Protein AF-A0A524FEU0-F1 (afdb_monomer_lite)

Sequence (228 aa):
MARQTQNMIKYIIKRIIMMIPILLIVLTVTFILSKSMDVFPVISQVAVGEDIELIQRMIEEEERRMGYDKPVYIQLIIYLQNFFTGNWGNSYVIMRDVPVIEVIGIVFPQTIELMIFPIIIVPIIAVKLGMVSSTNKDKLKDTSIRFLAVLGAGFPIFFIGNLLQIFFGFYLKEFTYGEIDIEIMFSNTSGLELSGEYFTGFRLIDAILNNDPVFFFDTILHLFIPII

Radius of gyration: 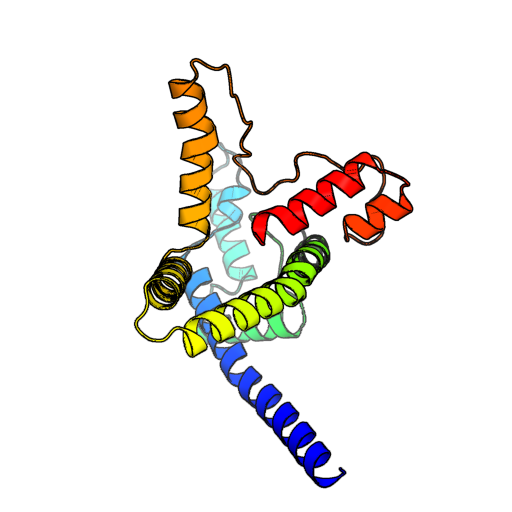24.63 Å; chains: 1; bounding box: 53×66×63 Å

Structure (mmCIF, N/CA/C/O backbone):
data_AF-A0A524FEU0-F1
#
_entry.id   AF-A0A524FEU0-F1
#
loop_
_atom_site.group_PDB
_atom_site.id
_atom_site.type_symbol
_atom_site.label_atom_id
_atom_site.label_alt_id
_atom_site.label_comp_id
_atom_site.label_asym_id
_atom_site.label_entity_id
_atom_site.label_seq_id
_atom_site.pdbx_PDB_ins_code
_atom_site.Cartn_x
_atom_site.Cartn_y
_atom_site.Cartn_z
_atom_site.occupancy
_atom_site.B_iso_or_equiv
_atom_site.auth_seq_id
_atom_site.auth_comp_id
_atom_site.auth_asym_id
_atom_site.auth_atom_id
_atom_site.pdbx_PDB_model_num
ATOM 1 N N . MET A 1 1 ? -13.747 -33.694 14.867 1.00 53.25 1 MET A N 1
ATOM 2 C CA . MET A 1 1 ? -12.726 -32.822 14.239 1.00 53.25 1 MET A CA 1
ATOM 3 C C . MET A 1 1 ? -12.563 -33.058 12.732 1.00 53.25 1 MET A C 1
ATOM 5 O O . MET A 1 1 ? -12.687 -32.089 12.001 1.00 53.25 1 MET A O 1
ATOM 9 N N . ALA A 1 2 ? -12.411 -34.292 12.222 1.00 55.91 2 ALA A N 1
ATOM 10 C CA . ALA A 1 2 ? -12.168 -34.554 10.783 1.00 55.91 2 ALA A CA 1
ATOM 11 C C . ALA A 1 2 ? -13.193 -33.943 9.789 1.00 55.91 2 ALA A C 1
ATOM 13 O O . ALA A 1 2 ? -12.818 -33.476 8.715 1.00 55.91 2 ALA A O 1
ATOM 14 N N . ARG A 1 3 ? -14.483 -33.873 10.158 1.00 58.09 3 ARG A N 1
ATOM 15 C CA . ARG A 1 3 ? -15.543 -33.274 9.318 1.00 58.09 3 ARG A CA 1
ATOM 16 C C . ARG A 1 3 ? -15.421 -31.747 9.181 1.00 58.09 3 ARG A C 1
ATOM 18 O O . ARG A 1 3 ? -15.788 -31.202 8.147 1.00 58.09 3 ARG A O 1
ATOM 25 N N . GLN A 1 4 ? -14.884 -31.054 10.191 1.00 58.50 4 GLN A N 1
ATOM 26 C CA . GLN A 1 4 ? -14.625 -29.608 10.120 1.00 58.50 4 GLN A CA 1
ATOM 27 C C . GLN A 1 4 ? -13.423 -29.312 9.211 1.00 58.50 4 GLN A C 1
ATOM 29 O O . GLN A 1 4 ? -13.488 -28.392 8.402 1.00 58.50 4 GLN A O 1
ATOM 34 N N . THR A 1 5 ? -12.376 -30.141 9.256 1.00 62.28 5 THR A N 1
ATOM 35 C CA . THR A 1 5 ? -11.184 -29.997 8.404 1.00 62.28 5 THR A CA 1
ATOM 36 C C . THR A 1 5 ? -11.485 -30.253 6.923 1.00 62.28 5 THR A C 1
ATOM 38 O O . THR A 1 5 ? -11.036 -29.493 6.068 1.00 62.28 5 THR A O 1
ATOM 41 N N . GLN A 1 6 ? -12.313 -31.255 6.597 1.00 64.25 6 GLN A N 1
ATOM 42 C CA . GLN A 1 6 ? -12.770 -31.479 5.214 1.00 64.25 6 GLN A CA 1
ATOM 43 C C . GLN A 1 6 ? -13.572 -30.287 4.666 1.00 64.25 6 GLN A C 1
ATOM 45 O O . GLN A 1 6 ? -13.419 -29.916 3.500 1.00 64.25 6 GLN A O 1
ATOM 50 N N . ASN A 1 7 ? -14.366 -29.629 5.517 1.00 82.25 7 ASN A N 1
ATOM 51 C CA . ASN A 1 7 ? -15.068 -28.400 5.149 1.00 82.25 7 ASN A CA 1
ATOM 52 C C . ASN A 1 7 ? -14.099 -27.226 4.931 1.00 82.25 7 ASN A C 1
ATOM 54 O O . ASN A 1 7 ? -14.326 -26.429 4.023 1.00 82.25 7 ASN A O 1
ATOM 58 N N . MET A 1 8 ? -13.006 -27.142 5.699 1.00 89.62 8 MET A N 1
ATOM 59 C CA . MET A 1 8 ? -11.972 -26.116 5.518 1.00 89.62 8 MET A CA 1
ATOM 60 C C . MET A 1 8 ? -11.187 -26.290 4.218 1.00 89.62 8 MET A C 1
ATOM 62 O O . MET A 1 8 ? -11.025 -25.318 3.491 1.00 89.62 8 MET A O 1
ATOM 66 N N . ILE A 1 9 ? -10.753 -27.507 3.874 1.00 90.06 9 ILE A N 1
ATOM 67 C CA . ILE A 1 9 ? -10.043 -27.755 2.606 1.00 90.06 9 ILE A CA 1
ATOM 68 C C . ILE A 1 9 ? -10.955 -27.419 1.421 1.00 90.06 9 ILE A C 1
ATOM 70 O O . ILE A 1 9 ? -10.559 -26.677 0.525 1.00 90.06 9 ILE A O 1
ATOM 74 N N . LYS A 1 10 ? -12.213 -27.881 1.449 1.00 90.06 10 LYS A N 1
ATOM 75 C CA . LYS A 1 10 ? -13.208 -27.546 0.419 1.00 90.06 10 LYS A CA 1
ATOM 76 C C . LYS A 1 10 ? -13.442 -26.037 0.319 1.00 90.06 10 LYS A C 1
ATOM 78 O O . LYS A 1 10 ? -13.603 -25.516 -0.780 1.00 90.06 10 LYS A O 1
ATOM 83 N N . TYR A 1 11 ? -13.451 -25.333 1.448 1.00 90.31 11 TYR A N 1
ATOM 84 C CA . TYR A 1 11 ? -13.581 -23.880 1.494 1.00 90.31 11 TYR A CA 1
ATOM 85 C C . TYR A 1 11 ? -12.360 -23.155 0.912 1.00 90.31 11 TYR A C 1
ATOM 87 O O . TYR A 1 11 ? -12.539 -22.240 0.109 1.00 90.31 11 TYR A O 1
ATOM 95 N N . ILE A 1 12 ? -11.142 -23.579 1.260 1.00 93.62 12 ILE A N 1
ATOM 96 C CA . ILE A 1 12 ? -9.891 -23.020 0.726 1.00 93.62 12 ILE A CA 1
ATOM 97 C C . ILE A 1 12 ? -9.840 -23.217 -0.789 1.00 93.62 12 ILE A C 1
ATOM 99 O O . ILE A 1 12 ? -9.648 -22.249 -1.517 1.00 93.62 12 ILE A O 1
ATOM 103 N N . ILE A 1 13 ? -10.111 -24.432 -1.274 1.00 94.88 13 ILE A N 1
ATOM 104 C CA . ILE A 1 13 ? -10.166 -24.725 -2.712 1.00 94.88 13 ILE A CA 1
ATOM 105 C C . ILE A 1 13 ? -11.215 -23.845 -3.397 1.00 94.88 13 ILE A C 1
ATOM 107 O O . ILE A 1 13 ? -10.925 -23.221 -4.413 1.00 94.88 13 ILE A O 1
ATOM 111 N N . LYS A 1 14 ? -12.421 -23.731 -2.822 1.00 93.62 14 LYS A N 1
ATOM 112 C CA . LYS A 1 14 ? -13.474 -22.860 -3.361 1.00 93.62 14 LYS A CA 1
ATOM 113 C C . LYS A 1 14 ? -13.008 -21.403 -3.450 1.00 93.62 14 LYS A C 1
ATOM 115 O O . LYS A 1 14 ? -13.281 -20.759 -4.456 1.00 93.62 14 LYS A O 1
ATOM 120 N N . ARG A 1 15 ? -12.297 -20.891 -2.439 1.00 94.31 15 ARG A N 1
ATOM 121 C CA . ARG A 1 15 ? -11.726 -19.535 -2.463 1.00 94.31 15 ARG A CA 1
ATOM 122 C C . ARG A 1 15 ? -10.658 -19.377 -3.538 1.00 94.31 15 ARG A C 1
ATOM 124 O O . ARG A 1 15 ? -10.744 -18.419 -4.290 1.00 94.31 15 ARG A O 1
ATOM 131 N N . ILE A 1 16 ? -9.712 -20.310 -3.649 1.00 95.44 16 ILE A N 1
ATOM 132 C CA . ILE A 1 16 ? -8.666 -20.271 -4.684 1.00 95.44 16 ILE A CA 1
ATOM 133 C C . ILE A 1 16 ? -9.302 -20.257 -6.078 1.00 95.44 16 ILE A C 1
ATOM 135 O O . ILE A 1 16 ? -8.944 -19.432 -6.911 1.00 95.44 16 ILE A O 1
ATOM 139 N N . ILE A 1 17 ? -10.311 -21.099 -6.315 1.00 95.56 17 ILE A N 1
ATOM 140 C CA . ILE A 1 17 ? -11.037 -21.119 -7.591 1.00 95.56 17 ILE A CA 1
ATOM 141 C C . ILE A 1 17 ? -11.762 -19.790 -7.837 1.00 95.56 17 ILE A C 1
ATOM 143 O O . ILE A 1 17 ? -11.729 -19.290 -8.955 1.00 95.56 17 ILE A O 1
ATOM 147 N N . MET A 1 18 ? -12.383 -19.188 -6.815 1.00 93.44 18 MET A N 1
ATOM 148 C CA . MET A 1 18 ? -13.009 -17.862 -6.931 1.00 93.44 18 MET A CA 1
ATOM 149 C C . MET A 1 18 ? -12.000 -16.729 -7.160 1.00 93.44 18 MET A C 1
ATOM 151 O O . MET A 1 18 ? -12.374 -15.709 -7.730 1.00 93.44 18 MET A O 1
ATOM 155 N N . MET A 1 19 ? -10.741 -16.880 -6.744 1.00 94.94 19 MET A N 1
ATOM 156 C CA . MET A 1 19 ? -9.705 -15.872 -6.983 1.00 94.94 19 MET A CA 1
ATOM 157 C C . MET A 1 19 ? -9.308 -15.787 -8.455 1.00 94.94 19 MET A C 1
ATOM 159 O O . MET A 1 19 ? -8.970 -14.703 -8.908 1.00 94.94 19 MET A O 1
ATOM 163 N N . ILE A 1 20 ? -9.390 -16.882 -9.216 1.00 94.62 20 ILE A N 1
ATOM 164 C CA . ILE A 1 20 ? -9.038 -16.901 -10.645 1.00 94.62 20 ILE A CA 1
ATOM 165 C C . ILE A 1 20 ? -9.873 -15.897 -11.467 1.00 94.62 20 ILE A C 1
ATOM 167 O O . ILE A 1 20 ? -9.271 -15.046 -12.122 1.00 94.62 20 ILE A O 1
ATOM 171 N N . PRO A 1 21 ? -11.224 -15.914 -11.448 1.00 94.94 21 PRO A N 1
ATOM 172 C CA . PRO A 1 21 ? -12.007 -14.938 -12.202 1.00 94.94 21 PRO A CA 1
ATOM 173 C C . PRO A 1 21 ? -11.795 -13.510 -11.691 1.00 94.94 21 PRO A C 1
ATOM 175 O O . PRO A 1 21 ? -11.758 -12.588 -12.496 1.00 94.94 21 PRO A O 1
ATOM 178 N N . ILE A 1 22 ? -11.601 -13.319 -10.380 1.00 96.06 22 ILE A N 1
ATOM 179 C CA . ILE A 1 22 ? -11.293 -11.998 -9.811 1.00 96.06 22 ILE A CA 1
ATOM 180 C C . ILE A 1 22 ? -9.962 -11.482 -10.365 1.00 96.06 22 ILE A C 1
ATOM 182 O O . ILE A 1 22 ? -9.898 -10.347 -10.822 1.00 96.06 22 ILE A O 1
ATOM 186 N N . LEU A 1 23 ? -8.923 -12.318 -10.376 1.00 95.12 23 LEU A N 1
ATOM 187 C CA . LEU A 1 23 ? -7.612 -11.980 -10.920 1.00 95.12 23 LEU A CA 1
ATOM 188 C C . LEU A 1 23 ? -7.716 -11.600 -12.398 1.00 95.12 23 LEU A C 1
ATOM 190 O O . LEU A 1 23 ? -7.180 -10.574 -12.794 1.00 95.12 23 LEU A O 1
ATOM 194 N N . LEU A 1 24 ? -8.449 -12.372 -13.203 1.00 94.81 24 LEU A N 1
ATOM 195 C CA . LEU A 1 24 ? -8.651 -12.061 -14.621 1.00 94.81 24 LEU A CA 1
ATOM 196 C C . LEU A 1 24 ? -9.394 -10.736 -14.829 1.00 94.81 24 LEU A C 1
ATOM 198 O O . LEU A 1 24 ? -9.017 -9.966 -15.712 1.00 94.81 24 LEU A O 1
ATOM 202 N N . ILE A 1 25 ? -10.412 -10.445 -14.013 1.00 96.12 25 ILE A N 1
ATOM 203 C CA . ILE A 1 25 ? -11.121 -9.158 -14.049 1.00 96.12 25 ILE A CA 1
ATOM 204 C C . ILE A 1 25 ? -10.158 -8.023 -13.709 1.00 96.12 25 ILE A C 1
ATOM 206 O O . ILE A 1 25 ? -10.085 -7.057 -14.461 1.00 96.12 25 ILE A O 1
ATOM 210 N N . VAL A 1 26 ? -9.394 -8.148 -12.621 1.00 96.31 26 VAL A N 1
ATOM 211 C CA . VAL A 1 26 ? -8.423 -7.130 -12.199 1.00 96.31 26 VAL A CA 1
ATOM 212 C C . VAL A 1 26 ? -7.371 -6.908 -13.282 1.00 96.31 26 VAL A C 1
ATOM 214 O O . VAL A 1 26 ? -7.163 -5.770 -13.677 1.00 96.31 26 VAL A O 1
ATOM 217 N N . LEU A 1 27 ? -6.773 -7.968 -13.829 1.00 94.56 27 LEU A N 1
ATOM 218 C CA . LEU A 1 27 ? -5.793 -7.868 -14.915 1.00 94.56 27 LEU A CA 1
ATOM 219 C C . LEU A 1 27 ? -6.379 -7.191 -16.158 1.00 94.56 27 LEU A C 1
ATOM 221 O O . LEU A 1 27 ? -5.727 -6.346 -16.761 1.00 94.56 27 LEU A O 1
ATOM 225 N N . THR A 1 28 ? -7.621 -7.516 -16.519 1.00 94.25 28 THR A N 1
ATOM 226 C CA . THR A 1 28 ? -8.293 -6.901 -17.672 1.00 94.25 28 THR A CA 1
ATOM 227 C C . THR A 1 28 ? -8.579 -5.420 -17.428 1.00 94.25 28 THR A C 1
ATOM 229 O O . THR A 1 28 ? -8.328 -4.596 -18.303 1.00 94.25 28 THR A O 1
ATOM 232 N N . VAL A 1 29 ? -9.071 -5.060 -16.240 1.00 94.94 29 VAL A N 1
ATOM 233 C CA . VAL A 1 29 ? -9.319 -3.661 -15.862 1.00 94.94 29 VAL A CA 1
ATOM 234 C C . VAL A 1 29 ? -8.010 -2.877 -15.833 1.00 94.94 29 VAL A C 1
ATOM 236 O O . VAL A 1 29 ? -7.945 -1.800 -16.414 1.00 94.94 29 VAL A O 1
ATOM 239 N N . THR A 1 30 ? -6.953 -3.426 -15.233 1.00 91.38 30 THR A N 1
ATOM 240 C CA . THR A 1 30 ? -5.622 -2.809 -15.212 1.00 91.38 30 THR A CA 1
ATOM 241 C C . THR A 1 30 ? -5.070 -2.626 -16.620 1.00 91.38 30 THR A C 1
ATOM 243 O O . THR A 1 30 ? -4.552 -1.558 -16.921 1.00 91.38 30 THR A O 1
ATOM 246 N N . PHE A 1 31 ? -5.225 -3.614 -17.505 1.00 90.44 31 PHE A N 1
ATOM 247 C CA . PHE A 1 31 ? -4.846 -3.486 -18.912 1.00 90.44 31 PHE A CA 1
ATOM 248 C C . PHE A 1 31 ? -5.591 -2.334 -19.600 1.00 90.44 31 PHE A C 1
ATOM 250 O O . PHE A 1 31 ? -4.966 -1.512 -20.266 1.00 90.44 31 PHE A O 1
ATOM 257 N N . ILE A 1 32 ? -6.912 -2.237 -19.410 1.00 90.69 32 ILE A N 1
ATOM 258 C CA . ILE A 1 32 ? -7.723 -1.152 -19.982 1.00 90.69 32 ILE A CA 1
ATOM 259 C C . ILE A 1 32 ? -7.250 0.203 -19.452 1.00 90.69 32 ILE A C 1
ATOM 261 O O . ILE A 1 32 ? -6.991 1.098 -20.248 1.00 90.69 32 ILE A O 1
ATOM 265 N N . LEU A 1 33 ? -7.091 0.340 -18.133 1.00 88.69 33 LEU A N 1
ATOM 266 C CA . LEU A 1 33 ? -6.630 1.580 -17.507 1.00 88.69 33 LEU A CA 1
ATOM 267 C C . LEU A 1 33 ? -5.234 1.969 -17.996 1.00 88.69 33 LEU A C 1
ATOM 269 O O . LEU A 1 33 ? -5.033 3.103 -18.414 1.00 88.69 33 LEU A O 1
ATOM 273 N N . SER A 1 34 ? -4.295 1.021 -18.013 1.00 82.88 34 SER A N 1
ATOM 274 C CA . SER A 1 34 ? -2.930 1.247 -18.491 1.00 82.88 34 SER A CA 1
ATOM 275 C C . SER A 1 34 ? -2.907 1.689 -19.950 1.00 82.88 34 SER A C 1
ATOM 277 O O . SER A 1 34 ? -2.133 2.573 -20.303 1.00 82.88 34 SER A O 1
ATOM 279 N N . LYS A 1 35 ? -3.759 1.099 -20.794 1.00 81.12 35 LYS A N 1
ATOM 280 C CA . LYS A 1 35 ? -3.885 1.487 -22.198 1.00 81.12 35 LYS A CA 1
ATOM 281 C C . LYS A 1 35 ? -4.524 2.867 -22.360 1.00 81.12 35 LYS A C 1
ATOM 283 O O . LYS A 1 35 ? -4.127 3.602 -23.247 1.00 81.12 35 LYS A O 1
ATOM 288 N N . SER A 1 36 ? -5.488 3.229 -21.515 1.00 82.38 36 SER A N 1
ATOM 289 C CA . SER A 1 36 ? -6.145 4.544 -21.550 1.00 82.38 36 SER A CA 1
ATOM 290 C C . SER A 1 36 ? -5.270 5.696 -21.058 1.00 82.38 36 SER A C 1
ATOM 292 O O . SER A 1 36 ? -5.604 6.847 -21.311 1.00 82.38 36 SER A O 1
ATOM 294 N N . MET A 1 37 ? -4.193 5.412 -20.326 1.00 72.94 37 MET A N 1
ATOM 295 C CA . MET A 1 37 ? -3.290 6.442 -19.810 1.00 72.94 37 MET A CA 1
ATOM 296 C C . MET A 1 37 ? -2.273 6.946 -20.850 1.00 72.94 37 MET A C 1
ATOM 298 O O . MET A 1 37 ? -1.526 7.859 -20.513 1.00 72.94 37 MET A O 1
ATOM 302 N N . ASP A 1 38 ? -2.230 6.375 -22.067 1.00 63.94 38 ASP A N 1
ATOM 303 C CA . ASP A 1 38 ? -1.326 6.763 -23.171 1.00 63.94 38 ASP A CA 1
ATOM 304 C C . ASP A 1 38 ? 0.116 7.057 -22.706 1.00 63.94 38 ASP A C 1
ATOM 306 O O . ASP A 1 38 ? 0.756 8.036 -23.096 1.00 63.94 38 ASP A O 1
ATOM 310 N N . VAL A 1 39 ? 0.643 6.213 -21.813 1.00 58.50 39 VAL A N 1
ATOM 311 C CA . VAL A 1 39 ? 1.995 6.383 -21.272 1.00 58.50 39 VAL A CA 1
ATOM 312 C C . VAL A 1 39 ? 2.983 5.886 -22.320 1.00 58.50 39 VAL A C 1
ATOM 314 O O . VAL A 1 39 ? 3.274 4.695 -22.372 1.00 58.50 39 VAL A O 1
ATOM 317 N N . PHE A 1 40 ? 3.486 6.782 -23.169 1.00 60.84 40 PHE A N 1
ATOM 318 C CA . PHE A 1 40 ? 4.565 6.478 -24.110 1.00 60.84 40 PHE A CA 1
ATOM 319 C C . PHE A 1 40 ? 5.918 6.666 -23.413 1.00 60.84 40 PHE A C 1
ATOM 321 O O . PHE A 1 40 ? 6.367 7.804 -23.243 1.00 60.84 40 PHE A O 1
ATOM 328 N N . PRO A 1 41 ? 6.613 5.583 -23.021 1.00 57.69 41 PRO A N 1
ATOM 329 C CA . PRO A 1 41 ? 7.861 5.698 -22.274 1.00 57.69 41 PRO A CA 1
ATOM 330 C C . PRO A 1 41 ? 8.966 6.362 -23.094 1.00 57.69 41 PRO A C 1
ATOM 332 O O . PRO A 1 41 ? 9.822 7.044 -22.534 1.00 57.69 41 PRO A O 1
ATOM 335 N N . V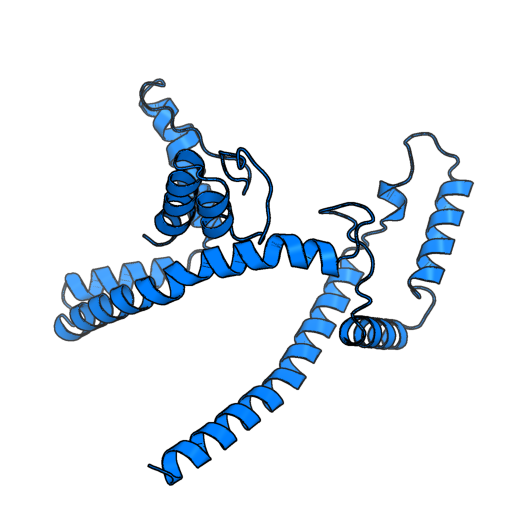AL A 1 42 ? 8.896 6.221 -24.421 1.00 58.16 42 VAL A N 1
ATOM 336 C CA . VAL A 1 42 ? 9.818 6.830 -25.387 1.00 58.16 42 VAL A CA 1
ATOM 337 C C . VAL A 1 42 ? 9.900 8.340 -25.205 1.00 58.16 42 VAL A C 1
ATOM 339 O O . VAL A 1 42 ? 10.993 8.892 -25.211 1.00 58.16 42 VAL A O 1
ATOM 342 N N . ILE A 1 43 ? 8.780 9.013 -24.927 1.00 58.03 43 ILE A N 1
ATOM 343 C CA . ILE A 1 43 ? 8.758 10.473 -24.745 1.00 58.03 43 ILE A CA 1
ATOM 344 C C . ILE A 1 43 ? 9.604 10.890 -23.528 1.00 58.03 43 ILE A C 1
ATOM 346 O O . ILE A 1 43 ? 10.181 11.971 -23.518 1.00 58.03 43 ILE A O 1
ATOM 350 N N . SER A 1 44 ? 9.739 10.020 -22.520 1.00 57.03 44 SER A N 1
ATOM 351 C CA . SER A 1 44 ? 10.581 10.272 -21.340 1.00 57.03 44 SER A CA 1
ATOM 352 C C . SER A 1 44 ? 12.074 9.965 -21.543 1.00 57.03 44 SER A C 1
ATOM 354 O O . SER A 1 44 ? 12.891 10.316 -20.682 1.00 57.03 44 SER A O 1
ATOM 356 N N . GLN A 1 45 ? 12.422 9.288 -22.644 1.00 57.03 45 GLN A N 1
ATOM 357 C CA . GLN A 1 45 ? 13.790 8.922 -23.031 1.00 57.03 45 GLN A CA 1
ATOM 358 C C . GLN A 1 45 ? 14.387 9.888 -24.063 1.00 57.03 45 GLN A C 1
ATOM 360 O O . GLN A 1 45 ? 15.606 9.992 -24.157 1.00 57.03 45 GLN A O 1
ATOM 365 N N . VAL A 1 46 ? 13.545 10.618 -24.791 1.00 59.56 46 VAL A N 1
ATOM 366 C CA . VAL A 1 46 ? 13.965 11.626 -25.766 1.00 59.56 46 VAL A CA 1
ATOM 367 C C . VAL A 1 46 ? 14.492 12.869 -25.048 1.00 59.56 46 VAL A C 1
ATOM 369 O O . VAL A 1 46 ? 13.795 13.490 -24.240 1.00 59.56 46 VAL A O 1
ATOM 372 N N . ALA A 1 47 ? 15.727 13.260 -25.359 1.00 55.66 47 ALA A N 1
ATOM 373 C CA . ALA A 1 47 ? 16.293 14.517 -24.889 1.00 55.66 47 ALA A CA 1
ATOM 374 C C . ALA A 1 47 ? 15.647 15.711 -25.616 1.00 55.66 47 ALA A C 1
ATOM 376 O O . ALA A 1 47 ? 15.384 15.668 -26.820 1.00 55.66 47 ALA A O 1
ATOM 377 N N . VAL A 1 48 ? 15.413 16.813 -24.895 1.00 55.81 48 VAL A N 1
ATOM 378 C CA . VAL A 1 48 ? 14.920 18.064 -25.493 1.00 55.81 48 VAL A CA 1
ATOM 379 C C . VAL A 1 48 ? 15.935 18.548 -26.540 1.00 55.81 48 VAL A C 1
ATOM 381 O O . VAL A 1 48 ? 17.025 18.985 -26.176 1.00 55.81 48 VAL A O 1
ATOM 384 N N . GLY A 1 49 ? 15.579 18.471 -27.829 1.00 58.78 49 GLY A N 1
ATOM 385 C CA . GLY A 1 49 ? 16.417 18.917 -28.954 1.00 58.78 49 GLY A CA 1
ATOM 386 C C . GLY A 1 49 ? 16.727 17.867 -30.031 1.00 58.78 49 GLY A C 1
ATOM 387 O O . GLY A 1 49 ? 17.416 18.205 -30.991 1.00 58.78 49 GLY A O 1
ATOM 388 N N . GLU A 1 50 ? 16.243 16.628 -29.902 1.00 64.62 50 GLU A N 1
ATOM 389 C CA . GLU A 1 50 ? 16.395 15.597 -30.942 1.00 64.62 50 GLU A CA 1
ATOM 390 C C . GLU A 1 50 ? 15.446 15.787 -32.139 1.00 64.62 50 GLU A C 1
ATOM 392 O O . GLU A 1 50 ? 14.390 16.415 -32.034 1.00 64.62 50 GLU A O 1
ATOM 397 N N . ASP A 1 51 ? 15.849 15.250 -33.297 1.00 74.50 51 ASP A N 1
ATOM 398 C CA . ASP A 1 51 ? 15.089 15.311 -34.550 1.00 74.50 51 ASP A CA 1
ATOM 399 C C . ASP A 1 51 ? 13.716 14.634 -34.390 1.00 74.50 51 ASP A C 1
ATOM 401 O O . ASP A 1 51 ? 13.619 13.486 -33.951 1.00 74.50 51 ASP A O 1
ATOM 405 N N . ILE A 1 52 ? 12.650 15.338 -34.784 1.00 71.81 52 ILE A N 1
ATOM 406 C CA . ILE A 1 52 ? 11.262 14.856 -34.737 1.00 71.81 52 ILE A CA 1
ATOM 407 C C . ILE A 1 52 ? 11.126 13.519 -35.480 1.00 71.81 52 ILE A C 1
ATOM 409 O O . ILE A 1 52 ? 10.379 12.642 -35.044 1.00 71.81 52 ILE A O 1
ATOM 413 N N . GLU A 1 53 ? 11.881 13.324 -36.563 1.00 75.56 53 GLU A N 1
ATOM 414 C CA . GLU A 1 53 ? 11.842 12.085 -37.339 1.00 75.56 53 GLU A CA 1
ATOM 415 C C . GLU A 1 53 ? 12.468 10.897 -36.587 1.00 75.56 53 GLU A C 1
ATOM 417 O O . GLU A 1 53 ? 11.988 9.768 -36.699 1.00 75.56 53 GLU A O 1
ATOM 422 N N . LEU A 1 54 ? 13.505 11.139 -35.778 1.00 73.81 54 LEU A N 1
ATOM 423 C CA . LEU A 1 54 ? 14.125 10.116 -34.932 1.00 73.81 54 LEU A CA 1
ATOM 424 C C . LEU A 1 54 ? 13.176 9.700 -33.803 1.00 73.81 54 LEU A C 1
ATOM 426 O O . LEU A 1 54 ? 12.968 8.509 -33.577 1.00 73.81 54 LEU A O 1
ATOM 430 N N . ILE A 1 55 ? 12.545 10.683 -33.158 1.00 71.56 55 ILE A N 1
ATOM 431 C CA . ILE A 1 55 ? 11.566 10.476 -32.084 1.00 71.56 55 ILE A CA 1
ATOM 432 C C . ILE A 1 55 ? 10.403 9.620 -32.584 1.00 71.56 55 ILE A C 1
ATOM 434 O O . ILE A 1 55 ? 9.997 8.662 -31.927 1.00 71.56 55 ILE A O 1
ATOM 438 N N . GLN A 1 56 ? 9.889 9.931 -33.773 1.00 73.81 56 GLN A N 1
ATOM 439 C CA . GLN A 1 56 ? 8.769 9.202 -34.353 1.00 73.81 56 GLN A CA 1
ATOM 440 C C . GLN A 1 56 ? 9.135 7.753 -34.693 1.00 73.81 56 GLN A C 1
ATOM 442 O O . GLN A 1 56 ? 8.355 6.848 -34.403 1.00 73.81 56 GLN A O 1
ATOM 447 N N . ARG A 1 57 ? 10.347 7.501 -35.203 1.00 76.19 57 ARG A N 1
ATOM 448 C CA . ARG A 1 57 ? 10.837 6.131 -35.428 1.00 76.19 57 ARG A CA 1
ATOM 449 C C . ARG A 1 57 ? 10.994 5.343 -34.128 1.00 76.19 57 ARG A C 1
ATOM 451 O O . ARG A 1 57 ? 10.599 4.183 -34.090 1.00 76.19 57 ARG A O 1
ATOM 458 N N . MET A 1 58 ? 11.503 5.963 -33.062 1.00 72.50 58 MET A N 1
ATOM 459 C CA . MET A 1 58 ? 11.614 5.311 -31.750 1.00 72.50 58 MET A CA 1
ATOM 460 C C . MET A 1 58 ? 10.242 4.955 -31.164 1.00 72.50 58 MET A C 1
ATOM 462 O O . MET A 1 58 ? 10.077 3.875 -30.599 1.00 72.50 58 MET A O 1
ATOM 466 N N . ILE A 1 59 ? 9.244 5.833 -31.324 1.00 73.31 59 ILE A N 1
ATOM 467 C CA . ILE A 1 59 ? 7.862 5.549 -30.911 1.00 73.31 59 ILE A CA 1
ATOM 468 C C . ILE A 1 59 ? 7.313 4.360 -31.703 1.00 73.31 59 ILE A C 1
ATOM 470 O O . ILE A 1 59 ? 6.816 3.415 -31.100 1.00 73.31 59 ILE A O 1
ATOM 474 N N . GLU A 1 60 ? 7.452 4.360 -33.030 1.00 74.69 60 GLU A N 1
ATOM 475 C CA . GLU A 1 60 ? 6.965 3.269 -33.884 1.00 74.69 60 GLU A CA 1
ATOM 476 C C . GLU A 1 60 ? 7.649 1.923 -33.590 1.00 74.69 60 GLU A C 1
ATOM 478 O O . GLU A 1 60 ? 7.009 0.867 -33.633 1.00 74.69 60 GLU A O 1
ATOM 483 N N . GLU A 1 61 ? 8.950 1.932 -33.297 1.00 75.31 61 GLU A N 1
ATOM 484 C CA . GLU A 1 61 ? 9.696 0.732 -32.915 1.00 75.31 61 GLU A CA 1
ATOM 485 C C . GLU A 1 61 ? 9.223 0.177 -31.568 1.00 75.31 61 GLU A C 1
ATOM 487 O O . GLU A 1 61 ? 8.963 -1.027 -31.462 1.00 75.31 61 GLU A O 1
ATOM 492 N N . GLU A 1 62 ? 9.025 1.033 -30.563 1.00 72.19 62 GLU A N 1
ATOM 493 C CA . GLU A 1 62 ? 8.508 0.601 -29.263 1.00 72.19 62 GLU A CA 1
ATOM 494 C C . GLU A 1 62 ? 7.034 0.181 -29.329 1.00 72.19 62 GLU A C 1
ATOM 496 O O . GLU A 1 62 ? 6.654 -0.800 -28.691 1.00 72.19 62 GLU A O 1
ATOM 501 N N . GLU A 1 63 ? 6.198 0.822 -30.149 1.00 73.81 63 GLU A N 1
ATOM 502 C CA . GLU A 1 63 ? 4.820 0.379 -30.391 1.00 73.81 63 GLU A CA 1
ATOM 503 C C . GLU A 1 63 ? 4.777 -1.034 -30.984 1.00 73.81 63 GLU A C 1
ATOM 505 O O . GLU A 1 63 ? 3.992 -1.878 -30.537 1.00 73.81 63 GLU A O 1
ATOM 510 N N . ARG A 1 64 ? 5.656 -1.336 -31.948 1.00 75.19 64 ARG A N 1
ATOM 511 C CA . ARG A 1 64 ? 5.782 -2.691 -32.509 1.00 75.19 64 ARG A CA 1
ATOM 512 C C . ARG A 1 64 ? 6.318 -3.680 -31.482 1.00 75.19 64 ARG A C 1
ATOM 514 O O . ARG A 1 64 ? 5.822 -4.805 -31.410 1.00 75.19 64 ARG A O 1
ATOM 521 N N . ARG A 1 65 ? 7.295 -3.277 -30.665 1.00 71.88 65 ARG A N 1
ATOM 522 C CA . ARG A 1 65 ? 7.855 -4.107 -29.588 1.00 71.88 65 ARG A CA 1
ATOM 523 C C . ARG A 1 65 ? 6.808 -4.447 -28.525 1.00 71.88 65 ARG A C 1
ATOM 525 O O . ARG A 1 65 ? 6.748 -5.591 -28.079 1.00 71.88 65 ARG A O 1
ATOM 532 N N . MET A 1 66 ? 5.962 -3.487 -28.156 1.00 70.38 66 MET A N 1
ATOM 533 C CA . MET A 1 66 ? 4.867 -3.665 -27.195 1.00 70.38 66 MET A CA 1
ATOM 534 C C . MET A 1 66 ? 3.638 -4.368 -27.797 1.00 70.38 66 MET A C 1
ATOM 536 O O . MET A 1 66 ? 2.697 -4.702 -27.076 1.00 70.38 66 MET A O 1
ATOM 540 N N . GLY A 1 67 ? 3.633 -4.633 -29.108 1.00 76.06 67 GLY A N 1
ATOM 541 C CA . GLY A 1 67 ? 2.515 -5.273 -29.798 1.00 76.06 67 GLY A CA 1
ATOM 542 C C . GLY A 1 67 ? 1.294 -4.363 -29.952 1.00 76.06 67 GLY A C 1
ATOM 543 O O . GLY A 1 67 ? 0.176 -4.860 -30.118 1.00 76.06 67 GLY A O 1
ATOM 544 N N . TYR A 1 68 ? 1.477 -3.041 -29.865 1.00 76.88 68 TYR A N 1
ATOM 545 C CA . TYR A 1 68 ? 0.404 -2.049 -29.987 1.00 76.88 68 TYR A CA 1
ATOM 546 C C . TYR A 1 68 ? -0.164 -1.985 -31.413 1.00 76.88 68 TYR A C 1
ATOM 548 O O . TYR A 1 68 ? -1.309 -1.570 -31.592 1.00 76.88 68 TYR A O 1
ATOM 556 N N . ASP A 1 69 ? 0.571 -2.525 -32.392 1.00 81.12 69 ASP A N 1
ATOM 557 C CA . ASP A 1 69 ? 0.145 -2.782 -33.773 1.00 81.12 69 ASP A CA 1
ATOM 558 C C . ASP A 1 69 ? -0.974 -3.836 -33.892 1.00 81.12 69 ASP A C 1
ATOM 560 O O . ASP A 1 69 ? -1.642 -3.934 -34.923 1.00 81.12 69 AS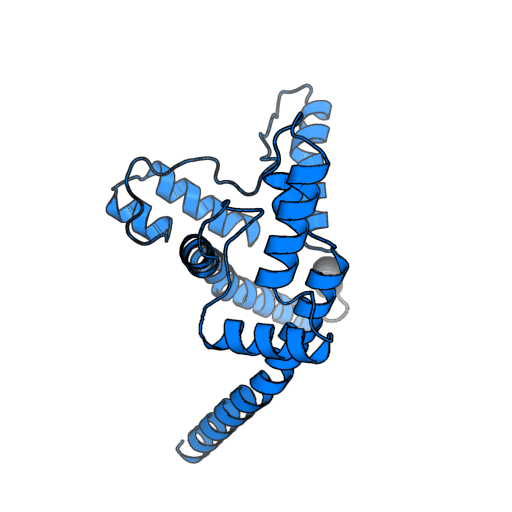P A O 1
ATOM 564 N N . LYS A 1 70 ? -1.190 -4.658 -32.855 1.00 85.69 70 LYS A N 1
ATOM 565 C CA . LYS A 1 70 ? -2.133 -5.787 -32.898 1.00 85.69 70 LYS A CA 1
ATOM 566 C C . LYS A 1 70 ? -3.539 -5.385 -32.452 1.00 85.69 70 LYS A C 1
ATOM 568 O O . LYS A 1 70 ? -3.696 -4.473 -31.643 1.00 85.69 70 LYS A O 1
ATOM 573 N N . PRO A 1 71 ? -4.588 -6.113 -32.876 1.00 90.06 71 PRO A N 1
ATOM 574 C CA . PRO A 1 71 ? -5.924 -5.956 -32.312 1.00 90.06 71 PRO A CA 1
ATOM 575 C C . PRO A 1 71 ? -5.938 -6.061 -30.778 1.00 90.06 71 PRO A C 1
ATOM 577 O O . PRO A 1 71 ? -5.220 -6.874 -30.196 1.00 90.06 71 PRO A O 1
ATOM 580 N N . VAL A 1 72 ? -6.811 -5.289 -30.121 1.00 88.38 72 VAL A N 1
ATOM 581 C CA . VAL A 1 72 ? -6.849 -5.143 -28.648 1.00 88.38 72 VAL A CA 1
ATOM 582 C C . VAL A 1 72 ? -6.957 -6.479 -27.904 1.00 88.38 72 VAL A C 1
ATOM 584 O O . VAL A 1 72 ? -6.335 -6.658 -26.862 1.00 88.38 72 VAL A O 1
ATOM 587 N N . TYR A 1 73 ? -7.700 -7.445 -28.447 1.00 90.25 73 TYR A N 1
ATOM 588 C CA . TYR A 1 73 ? -7.828 -8.768 -27.832 1.00 90.25 73 TYR A CA 1
ATOM 589 C C . TYR A 1 73 ? -6.509 -9.559 -27.847 1.00 90.25 73 TYR A C 1
ATOM 591 O O . TYR A 1 73 ? -6.239 -10.300 -26.907 1.00 90.25 73 TYR A O 1
ATOM 599 N N . ILE A 1 74 ? -5.663 -9.380 -28.871 1.00 91.81 74 ILE A N 1
ATOM 600 C CA . ILE A 1 74 ? -4.333 -10.003 -28.932 1.00 91.81 74 ILE A CA 1
ATOM 601 C C . ILE A 1 74 ? -3.405 -9.340 -27.917 1.00 91.81 74 ILE A C 1
ATOM 603 O O . ILE A 1 74 ? -2.684 -10.040 -27.213 1.00 91.81 74 ILE A O 1
ATOM 607 N N . GLN A 1 75 ? -3.467 -8.011 -27.790 1.00 90.44 75 GLN A N 1
ATOM 608 C CA . GLN A 1 75 ? -2.699 -7.274 -26.781 1.00 90.44 75 GLN A CA 1
ATOM 609 C C . GLN A 1 75 ? -3.024 -7.760 -25.361 1.00 90.44 75 GLN A C 1
ATOM 611 O O . GLN A 1 75 ? -2.114 -8.000 -24.573 1.00 90.44 75 GLN A O 1
ATOM 616 N N . LEU A 1 76 ? -4.307 -7.991 -25.057 1.00 92.00 76 LEU A N 1
ATOM 617 C CA . LEU A 1 76 ? -4.725 -8.551 -23.771 1.00 92.00 76 LEU A CA 1
ATOM 618 C C . LEU A 1 76 ? -4.178 -9.970 -23.556 1.00 92.00 76 LEU A C 1
ATOM 620 O O . LEU A 1 76 ? -3.715 -10.283 -22.463 1.00 92.00 76 LEU A O 1
ATOM 624 N N . ILE A 1 77 ? -4.200 -10.831 -24.579 1.00 93.12 77 ILE A N 1
ATOM 625 C CA . ILE A 1 77 ? -3.639 -12.189 -24.477 1.00 93.12 77 ILE A CA 1
ATOM 626 C C . ILE A 1 77 ? -2.133 -12.135 -24.195 1.00 93.12 77 ILE A C 1
ATOM 628 O O . ILE A 1 77 ? -1.664 -12.838 -23.302 1.00 93.12 77 ILE A O 1
ATOM 632 N N . ILE A 1 78 ? -1.391 -11.280 -24.906 1.00 90.50 78 ILE A N 1
ATOM 633 C CA . ILE A 1 78 ? 0.047 -11.070 -24.683 1.00 90.50 78 ILE A CA 1
ATOM 634 C C . ILE A 1 78 ? 0.294 -10.557 -23.260 1.00 90.50 78 ILE A C 1
ATOM 636 O O . ILE A 1 78 ? 1.153 -11.088 -22.563 1.00 90.50 78 ILE A O 1
ATOM 640 N N . TYR A 1 79 ? -0.492 -9.581 -22.797 1.00 90.69 79 TYR A N 1
ATOM 641 C CA . TYR A 1 79 ? -0.410 -9.048 -21.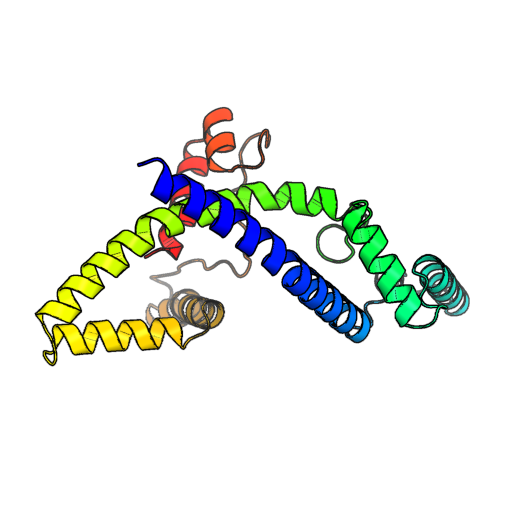436 1.00 90.69 79 TYR A CA 1
ATOM 642 C C . TYR A 1 79 ? -0.632 -10.134 -20.373 1.00 90.69 79 TYR A C 1
ATOM 644 O O . TYR A 1 79 ? 0.162 -10.263 -19.442 1.00 90.69 79 TYR A O 1
ATOM 652 N N . LEU A 1 80 ? -1.670 -10.963 -20.530 1.00 93.62 80 LEU A N 1
ATOM 653 C CA . LEU A 1 80 ? -1.947 -12.074 -19.618 1.00 93.62 80 LEU A CA 1
ATOM 654 C C . LEU A 1 80 ? -0.825 -13.118 -19.643 1.00 93.62 80 LEU A C 1
ATOM 656 O O . LEU A 1 80 ? -0.396 -13.575 -18.586 1.00 93.62 80 LEU A O 1
ATOM 660 N N . GLN A 1 81 ? -0.323 -13.478 -20.825 1.00 93.62 81 GLN A N 1
ATOM 661 C CA . GLN A 1 81 ? 0.799 -14.405 -20.962 1.00 93.62 81 GLN A CA 1
ATOM 662 C C . GLN A 1 81 ? 2.036 -13.875 -20.230 1.00 93.62 81 GLN A C 1
ATOM 664 O O . GLN A 1 81 ? 2.581 -14.575 -19.382 1.00 93.62 81 GLN A O 1
ATOM 669 N N . ASN A 1 82 ? 2.418 -12.628 -20.503 1.00 91.31 82 ASN A N 1
ATOM 670 C CA . ASN A 1 82 ? 3.540 -11.942 -19.871 1.00 91.31 82 ASN A CA 1
ATOM 671 C C . ASN A 1 82 ? 3.401 -11.888 -18.343 1.00 91.31 82 ASN A C 1
ATOM 673 O O . ASN A 1 82 ? 4.374 -12.128 -17.624 1.00 91.31 82 ASN A O 1
ATOM 677 N N . PHE A 1 83 ? 2.186 -11.644 -17.840 1.00 92.19 83 PHE A N 1
ATOM 678 C CA . PHE A 1 83 ? 1.895 -11.674 -16.409 1.00 92.19 83 PHE A CA 1
ATOM 679 C C . PHE A 1 83 ? 2.200 -13.048 -15.795 1.00 92.19 83 PHE A C 1
ATOM 681 O O . PHE A 1 83 ? 2.929 -13.128 -14.805 1.00 92.19 83 PHE A O 1
ATOM 688 N N . PHE A 1 84 ? 1.694 -14.131 -16.391 1.00 92.75 84 PHE A N 1
ATOM 689 C CA . PHE A 1 84 ? 1.882 -15.488 -15.863 1.00 92.75 84 PHE A CA 1
ATOM 690 C C . PHE A 1 84 ? 3.294 -16.050 -16.076 1.00 92.75 84 PHE A C 1
ATOM 692 O O . PHE A 1 84 ? 3.705 -16.928 -15.320 1.00 92.75 84 PHE A O 1
ATOM 699 N N . THR A 1 85 ? 4.052 -15.553 -17.056 1.00 93.06 85 THR A N 1
ATOM 700 C CA . THR A 1 85 ? 5.463 -15.928 -17.254 1.00 93.06 85 THR A CA 1
ATOM 701 C C . THR A 1 85 ? 6.436 -15.085 -16.426 1.00 93.06 85 THR A C 1
ATOM 703 O O . THR A 1 85 ? 7.636 -15.333 -16.486 1.00 93.06 85 THR A O 1
ATOM 706 N N . GLY A 1 86 ? 5.951 -14.080 -15.686 1.00 89.94 86 GLY A N 1
ATOM 707 C CA . GLY A 1 86 ? 6.794 -13.159 -14.915 1.00 89.94 86 GLY A CA 1
ATOM 708 C C . GLY A 1 86 ? 7.537 -12.119 -15.762 1.00 89.94 86 GLY A C 1
ATOM 709 O O . GLY A 1 86 ? 8.378 -11.392 -15.242 1.00 89.94 86 GLY A O 1
ATOM 710 N N . ASN A 1 87 ? 7.229 -12.019 -17.059 1.00 89.94 87 ASN A N 1
ATOM 711 C CA . ASN A 1 87 ? 7.825 -11.027 -17.951 1.00 89.94 87 ASN A CA 1
ATOM 712 C C . ASN A 1 87 ? 7.012 -9.729 -17.898 1.00 89.94 87 ASN A C 1
ATOM 714 O O . ASN A 1 87 ? 6.274 -9.399 -18.822 1.00 89.94 87 ASN A O 1
ATOM 718 N N . TRP A 1 88 ? 7.096 -9.015 -16.780 1.00 88.81 88 TRP A N 1
ATOM 719 C CA . TRP A 1 88 ? 6.284 -7.817 -16.528 1.00 88.81 88 TRP A CA 1
ATOM 720 C C . TRP A 1 88 ? 6.832 -6.546 -17.192 1.00 88.81 88 TRP A C 1
ATOM 722 O O . TRP A 1 88 ? 6.264 -5.471 -17.016 1.00 88.81 88 TRP A O 1
ATOM 732 N N . GLY A 1 89 ? 7.910 -6.672 -17.968 1.00 86.62 89 GLY A N 1
ATOM 733 C CA . GLY A 1 89 ? 8.605 -5.549 -18.581 1.00 86.62 89 GLY A CA 1
ATOM 734 C C . GLY A 1 89 ? 9.432 -4.748 -17.577 1.00 86.62 89 GLY A C 1
ATOM 735 O O . GLY A 1 89 ? 9.738 -5.212 -16.474 1.00 86.62 89 GLY A O 1
ATOM 736 N N . ASN A 1 90 ? 9.789 -3.534 -17.986 1.00 85.88 90 ASN A N 1
ATOM 737 C CA . ASN A 1 90 ? 10.607 -2.620 -17.200 1.00 85.88 90 ASN A CA 1
ATOM 738 C C . ASN A 1 90 ? 9.745 -1.517 -16.587 1.00 85.88 90 ASN A C 1
ATOM 740 O O . ASN A 1 90 ? 8.720 -1.117 -17.137 1.00 85.88 90 ASN A O 1
ATOM 744 N N . SER A 1 91 ? 10.174 -1.014 -15.438 1.00 83.25 91 SER A N 1
ATOM 745 C CA . SER A 1 91 ? 9.582 0.149 -14.803 1.00 83.25 91 SER A CA 1
ATOM 746 C C . SER A 1 91 ? 9.984 1.419 -15.559 1.00 83.25 91 SER A C 1
ATOM 748 O O . SER A 1 91 ? 11.145 1.627 -15.909 1.00 83.25 91 SER A O 1
ATOM 750 N N . TYR A 1 92 ? 9.005 2.297 -15.771 1.00 75.44 92 TYR A N 1
ATOM 751 C CA . TYR A 1 92 ? 9.200 3.576 -16.459 1.00 75.44 92 TYR A CA 1
ATOM 752 C C . TYR A 1 92 ? 9.141 4.786 -15.519 1.00 75.44 92 TYR A C 1
ATOM 754 O O . TYR A 1 92 ? 9.701 5.832 -15.834 1.00 75.44 92 TYR A O 1
ATOM 762 N N . VAL A 1 93 ? 8.476 4.642 -14.365 1.00 72.69 93 VAL A N 1
ATOM 763 C CA . VAL A 1 93 ? 8.170 5.754 -13.446 1.00 72.69 93 VAL A CA 1
ATOM 764 C C . VAL A 1 93 ? 8.981 5.679 -12.154 1.00 72.69 93 VAL A C 1
ATOM 766 O O . VAL A 1 93 ? 9.521 6.690 -11.724 1.00 72.69 93 VAL A O 1
ATOM 769 N N . ILE A 1 94 ? 9.057 4.501 -11.525 1.00 74.44 94 ILE A N 1
ATOM 770 C CA . ILE A 1 94 ? 9.639 4.347 -10.181 1.00 74.44 94 ILE A CA 1
ATOM 771 C C . ILE A 1 94 ? 11.160 4.196 -10.273 1.00 74.44 94 ILE A C 1
ATOM 773 O O . ILE A 1 94 ? 11.911 4.985 -9.713 1.00 74.44 94 ILE A O 1
ATOM 777 N N . MET A 1 95 ? 11.611 3.183 -11.011 1.00 79.69 95 MET A N 1
ATOM 778 C CA . MET A 1 95 ? 13.019 2.920 -11.311 1.00 79.69 95 MET A CA 1
ATOM 779 C C . MET A 1 95 ? 13.143 2.679 -12.809 1.00 79.69 95 MET A C 1
ATOM 781 O O . MET A 1 95 ? 12.636 1.677 -13.312 1.00 79.69 95 MET A O 1
ATOM 785 N N . ARG A 1 96 ? 13.723 3.635 -13.535 1.00 80.06 96 ARG A N 1
ATOM 786 C CA . ARG A 1 96 ? 13.783 3.593 -15.000 1.00 80.06 96 ARG A CA 1
ATOM 787 C C . ARG A 1 96 ? 14.608 2.391 -15.472 1.00 80.06 96 ARG A C 1
ATOM 789 O O . ARG A 1 96 ? 15.701 2.167 -14.966 1.00 80.06 96 ARG A O 1
ATOM 796 N N . ASP A 1 97 ? 14.067 1.647 -16.434 1.00 80.25 97 ASP A N 1
ATOM 797 C CA . ASP A 1 97 ? 14.698 0.495 -17.100 1.00 80.25 97 ASP A CA 1
ATOM 798 C C . ASP A 1 97 ? 15.032 -0.705 -16.193 1.00 80.25 97 ASP A C 1
ATOM 800 O O . ASP A 1 97 ? 15.682 -1.653 -16.631 1.00 80.25 97 ASP A O 1
ATOM 804 N N . VAL A 1 98 ? 14.520 -0.723 -14.960 1.00 86.75 98 VAL A N 1
ATOM 805 C CA . VAL A 1 98 ? 14.647 -1.865 -14.041 1.00 86.75 98 VAL A CA 1
ATOM 806 C C . VAL A 1 98 ? 13.462 -2.818 -14.231 1.00 86.75 98 VAL A C 1
ATOM 808 O O . VAL A 1 98 ? 12.324 -2.339 -14.293 1.00 86.75 98 VAL A O 1
ATOM 811 N N . PRO A 1 99 ? 13.661 -4.150 -14.299 1.00 91.00 99 PRO A N 1
ATOM 812 C CA . PRO A 1 99 ? 12.562 -5.108 -14.390 1.00 91.00 99 PRO A CA 1
ATOM 813 C C . PRO A 1 99 ? 11.534 -4.912 -13.270 1.00 91.00 99 PRO A C 1
ATOM 815 O O . PRO A 1 99 ? 11.881 -4.843 -12.092 1.00 91.00 99 PRO A O 1
ATOM 818 N N . VAL A 1 100 ? 10.242 -4.864 -13.609 1.00 90.50 100 VAL A N 1
ATOM 819 C CA . VAL A 1 100 ? 9.167 -4.584 -12.631 1.00 90.50 100 VAL A CA 1
ATOM 820 C C . VAL A 1 100 ? 9.156 -5.603 -11.486 1.00 90.50 100 VAL A C 1
ATOM 822 O O . VAL A 1 100 ? 8.864 -5.249 -10.346 1.00 90.50 100 VAL A O 1
ATOM 825 N N . ILE A 1 101 ? 9.505 -6.860 -11.771 1.00 91.69 101 ILE A N 1
ATOM 826 C CA . ILE A 1 101 ? 9.617 -7.916 -10.759 1.00 91.69 101 ILE A CA 1
ATOM 827 C C . ILE A 1 101 ? 10.679 -7.597 -9.693 1.00 91.69 101 ILE A C 1
ATOM 829 O O . ILE A 1 101 ? 10.456 -7.867 -8.515 1.00 91.69 101 ILE A O 1
ATOM 833 N N . GLU A 1 102 ? 11.794 -6.975 -10.082 1.00 90.94 102 GLU A N 1
ATOM 834 C CA . GLU A 1 102 ? 12.862 -6.566 -9.164 1.00 90.94 102 GLU A CA 1
ATOM 835 C C . GLU A 1 102 ? 12.427 -5.363 -8.334 1.00 90.94 102 GLU A C 1
ATOM 837 O O . GLU A 1 102 ? 12.579 -5.374 -7.115 1.00 90.94 102 GLU A O 1
ATOM 842 N N . VAL A 1 103 ? 11.790 -4.374 -8.973 1.00 89.75 103 VAL A N 1
ATOM 843 C CA . VAL A 1 103 ? 11.224 -3.214 -8.270 1.00 89.75 103 VAL A CA 1
ATOM 844 C C . VAL A 1 103 ? 10.245 -3.678 -7.194 1.00 89.75 103 VAL A C 1
ATOM 846 O O . VAL A 1 103 ? 10.367 -3.273 -6.043 1.00 89.75 103 VAL A O 1
ATOM 849 N N . ILE A 1 104 ? 9.315 -4.578 -7.535 1.00 90.25 104 ILE A N 1
ATOM 850 C CA . ILE A 1 104 ? 8.377 -5.163 -6.568 1.00 90.25 104 ILE A CA 1
ATOM 851 C C . ILE A 1 104 ? 9.129 -5.905 -5.462 1.00 90.25 104 ILE A C 1
ATOM 853 O O . ILE A 1 104 ? 8.776 -5.746 -4.298 1.00 90.25 104 ILE A O 1
ATOM 857 N N . GLY A 1 105 ? 10.177 -6.662 -5.793 1.00 90.62 105 GLY A N 1
ATOM 858 C CA . GLY A 1 105 ? 11.016 -7.356 -4.815 1.00 90.62 105 GLY A CA 1
ATOM 859 C C . GLY A 1 105 ? 11.637 -6.434 -3.761 1.00 90.62 105 GLY A C 1
ATOM 860 O O . GLY A 1 105 ? 11.747 -6.837 -2.607 1.00 90.62 105 GLY A O 1
ATOM 861 N N . ILE A 1 106 ? 11.969 -5.192 -4.121 1.00 86.50 106 ILE A N 1
ATOM 862 C CA . ILE A 1 106 ? 12.529 -4.191 -3.199 1.00 86.50 106 ILE A CA 1
ATOM 863 C C . ILE A 1 106 ? 11.456 -3.653 -2.238 1.00 86.50 106 ILE A C 1
ATOM 865 O O . ILE A 1 106 ? 11.696 -3.543 -1.037 1.00 86.50 106 ILE A O 1
ATOM 869 N N . VAL A 1 107 ? 10.256 -3.337 -2.738 1.00 85.62 107 VAL A N 1
ATOM 870 C CA . VAL A 1 107 ? 9.180 -2.720 -1.925 1.00 85.62 107 VAL A CA 1
ATOM 871 C C . VAL A 1 107 ? 8.312 -3.736 -1.172 1.00 85.62 107 VAL A C 1
ATOM 873 O O . VAL A 1 107 ? 7.627 -3.394 -0.202 1.00 85.62 107 VAL A O 1
ATOM 876 N N . PHE A 1 108 ? 8.296 -4.994 -1.608 1.00 91.38 108 PHE A N 1
ATOM 877 C CA . PHE A 1 108 ? 7.416 -6.027 -1.062 1.00 91.38 108 PHE A CA 1
ATOM 878 C C . PHE A 1 108 ? 7.697 -6.368 0.416 1.00 91.38 108 PHE A C 1
ATOM 880 O O . PHE A 1 108 ? 6.733 -6.389 1.190 1.00 91.38 108 PHE A O 1
ATOM 887 N N . PRO A 1 109 ? 8.957 -6.561 0.865 1.00 90.69 109 PRO A N 1
ATOM 888 C CA . PRO A 1 109 ? 9.273 -6.783 2.279 1.00 90.69 109 PRO A CA 1
ATOM 889 C C . PRO A 1 109 ? 8.779 -5.652 3.186 1.00 90.69 109 PRO A C 1
ATOM 891 O O . PRO A 1 109 ? 8.136 -5.905 4.204 1.00 90.69 109 PRO A O 1
ATOM 894 N N . GLN A 1 110 ? 8.985 -4.403 2.763 1.00 86.50 110 GLN A N 1
ATOM 895 C CA . GLN A 1 110 ? 8.546 -3.213 3.495 1.00 86.50 110 GLN A CA 1
ATOM 896 C C . GLN A 1 110 ? 7.018 -3.163 3.631 1.00 86.50 110 GLN A C 1
ATOM 898 O O . GLN A 1 110 ? 6.490 -2.820 4.686 1.00 86.50 110 GLN A O 1
ATOM 903 N N . THR A 1 111 ? 6.290 -3.565 2.584 1.00 88.50 111 THR A N 1
ATOM 904 C CA . THR A 1 111 ? 4.821 -3.644 2.620 1.00 88.50 111 THR A CA 1
ATOM 905 C C . THR A 1 111 ? 4.342 -4.704 3.610 1.00 88.50 111 THR A C 1
ATOM 907 O O . THR A 1 111 ? 3.410 -4.459 4.375 1.00 88.50 111 THR A O 1
ATOM 910 N N . ILE A 1 112 ? 4.982 -5.879 3.630 1.00 90.88 112 ILE A N 1
ATOM 911 C CA . ILE A 1 112 ? 4.669 -6.927 4.612 1.00 90.88 112 ILE A CA 1
ATOM 912 C C . ILE A 1 112 ? 4.890 -6.394 6.024 1.00 90.88 112 ILE A C 1
ATOM 914 O O . ILE A 1 112 ? 4.009 -6.521 6.873 1.00 90.88 112 ILE A O 1
ATOM 918 N N . GLU A 1 113 ? 6.046 -5.784 6.263 1.00 88.56 113 GLU A N 1
ATOM 919 C CA . GLU A 1 113 ? 6.414 -5.219 7.556 1.00 88.56 113 GLU A CA 1
ATOM 920 C C . GLU A 1 113 ? 5.392 -4.187 8.045 1.00 88.56 113 GLU A C 1
ATOM 922 O O . GLU A 1 113 ? 4.904 -4.284 9.174 1.00 88.56 113 GLU A O 1
ATOM 927 N N . LEU A 1 114 ? 4.978 -3.282 7.154 1.00 87.88 114 LEU A N 1
ATOM 928 C CA . LEU A 1 114 ? 3.945 -2.280 7.405 1.00 87.88 114 LEU A CA 1
ATOM 929 C C . LEU A 1 114 ? 2.591 -2.897 7.775 1.00 87.88 114 LEU A C 1
ATOM 931 O O . LEU A 1 114 ? 1.871 -2.356 8.612 1.00 87.88 114 LEU A O 1
ATOM 935 N N . MET A 1 115 ? 2.225 -4.034 7.181 1.00 89.38 115 MET A N 1
ATOM 936 C CA . MET A 1 115 ? 0.924 -4.671 7.406 1.00 89.38 115 MET A CA 1
ATOM 937 C C . MET A 1 115 ? 0.862 -5.555 8.657 1.00 89.38 115 MET A C 1
ATOM 939 O O . MET A 1 115 ? -0.236 -5.787 9.172 1.00 89.38 115 MET A O 1
ATOM 943 N N . ILE A 1 116 ? 1.996 -6.041 9.171 1.00 88.31 116 ILE A N 1
ATOM 944 C CA . ILE A 1 116 ? 2.028 -6.962 10.321 1.00 88.31 116 ILE A CA 1
ATOM 945 C C . ILE A 1 116 ? 1.367 -6.340 11.555 1.00 88.31 116 ILE A C 1
ATOM 947 O O . ILE A 1 116 ? 0.522 -6.971 12.196 1.00 88.31 116 ILE A O 1
ATOM 951 N N . PHE A 1 117 ? 1.715 -5.098 11.883 1.00 85.75 117 PHE A N 1
ATOM 952 C CA . PHE A 1 117 ? 1.220 -4.442 13.090 1.00 85.75 117 PHE A CA 1
ATOM 953 C C . PHE A 1 117 ? -0.292 -4.135 13.031 1.00 85.75 117 PHE A C 1
ATOM 955 O O . PHE A 1 117 ? -0.998 -4.522 13.972 1.00 85.75 117 PHE A O 1
ATOM 962 N N . PRO A 1 118 ? -0.847 -3.536 11.950 1.00 89.06 118 PRO A N 1
ATOM 963 C CA . PRO A 1 118 ? -2.287 -3.313 11.835 1.00 89.06 118 PRO A CA 1
ATOM 964 C C . PRO A 1 118 ? -3.103 -4.606 11.921 1.00 89.06 118 PRO A C 1
ATOM 966 O O . PRO A 1 118 ? -4.131 -4.637 12.598 1.00 89.06 118 PRO A O 1
ATOM 969 N N . ILE A 1 119 ? -2.638 -5.690 11.284 1.00 91.62 119 ILE A N 1
ATOM 970 C CA . ILE A 1 119 ? -3.322 -6.995 11.287 1.00 91.62 119 ILE A CA 1
ATOM 971 C C . ILE A 1 119 ? -3.514 -7.531 12.710 1.00 91.62 119 ILE A C 1
ATOM 973 O O . ILE A 1 119 ? -4.507 -8.205 12.981 1.00 91.62 119 ILE A O 1
ATOM 977 N N . ILE A 1 120 ? -2.591 -7.231 13.622 1.00 90.56 120 ILE A N 1
ATOM 978 C CA . ILE A 1 120 ? -2.647 -7.698 15.008 1.00 90.56 120 ILE A CA 1
ATOM 979 C C . ILE A 1 120 ? -3.425 -6.711 15.885 1.00 90.56 120 ILE A C 1
ATOM 981 O O . ILE A 1 120 ? -4.318 -7.111 16.632 1.00 90.56 120 ILE A O 1
ATOM 985 N N . ILE A 1 121 ? -3.100 -5.421 15.807 1.00 90.50 121 ILE A N 1
ATOM 986 C CA . ILE A 1 121 ? -3.575 -4.409 16.759 1.00 90.50 121 ILE A CA 1
ATOM 987 C C . ILE A 1 121 ? -5.018 -3.990 16.463 1.00 90.50 121 ILE A C 1
ATOM 989 O O . ILE A 1 121 ? -5.842 -3.919 17.381 1.00 90.50 121 ILE A O 1
ATOM 993 N N . VAL A 1 122 ? -5.353 -3.750 15.192 1.00 91.12 122 VAL A N 1
ATOM 994 C CA . VAL A 1 122 ? -6.662 -3.202 14.802 1.00 91.12 122 VAL A CA 1
ATOM 995 C C . VAL A 1 122 ? -7.809 -4.132 15.205 1.00 91.12 122 VAL A C 1
ATOM 997 O O . VAL A 1 122 ? -8.755 -3.640 15.824 1.00 91.12 122 VAL A O 1
ATOM 1000 N N . PRO A 1 123 ? -7.760 -5.461 14.971 1.00 93.88 123 PRO A N 1
ATOM 1001 C CA . PRO A 1 123 ? -8.833 -6.349 15.414 1.00 93.88 123 PRO A CA 1
ATOM 1002 C C . PRO A 1 123 ? -9.031 -6.345 16.930 1.00 93.88 123 PRO A C 1
ATOM 1004 O O . PRO A 1 123 ? -10.167 -6.397 17.395 1.00 93.88 123 PRO A O 1
ATOM 1007 N N . ILE A 1 124 ? -7.954 -6.240 17.715 1.00 94.50 124 ILE A N 1
ATOM 1008 C CA . ILE A 1 124 ? -8.043 -6.197 19.181 1.00 94.50 124 ILE A CA 1
ATOM 1009 C C . ILE A 1 124 ? -8.813 -4.949 19.625 1.00 94.50 124 ILE A C 1
ATOM 1011 O O . ILE A 1 124 ? -9.708 -5.043 20.470 1.00 94.50 124 ILE A O 1
ATOM 1015 N N . ILE A 1 125 ? -8.490 -3.786 19.055 1.00 92.88 125 ILE A N 1
ATOM 1016 C CA . ILE A 1 125 ? -9.169 -2.521 19.361 1.00 92.88 125 ILE A CA 1
ATOM 1017 C C . ILE A 1 125 ? -10.617 -2.563 18.864 1.00 92.88 125 ILE A C 1
ATOM 1019 O O . ILE A 1 125 ? -11.537 -2.277 19.632 1.00 92.88 125 ILE A O 1
ATOM 1023 N N . ALA A 1 126 ? -10.836 -2.986 17.619 1.00 92.56 126 ALA A N 1
ATOM 1024 C CA . ALA A 1 126 ? -12.156 -3.055 17.001 1.00 92.56 126 ALA A CA 1
ATOM 1025 C C . ALA A 1 126 ? -13.108 -3.981 17.770 1.00 92.56 126 ALA A C 1
ATOM 1027 O O . ALA A 1 126 ? -14.253 -3.611 18.024 1.00 92.56 126 ALA A O 1
ATOM 1028 N N . VAL A 1 127 ? -12.637 -5.153 18.212 1.00 95.81 127 VAL A N 1
ATOM 1029 C CA . VAL A 1 127 ? -13.436 -6.079 19.029 1.00 95.81 127 VAL A CA 1
ATOM 1030 C C . VAL A 1 127 ? -13.781 -5.452 20.377 1.00 95.81 127 VAL A C 1
ATOM 1032 O O . VAL A 1 127 ? -14.944 -5.488 20.777 1.00 95.81 127 VAL A O 1
ATOM 1035 N N . LYS A 1 128 ? -12.817 -4.825 21.065 1.00 94.94 128 LYS A N 1
ATOM 1036 C CA . LYS A 1 128 ? -13.075 -4.150 22.350 1.00 94.94 128 LYS A CA 1
ATOM 1037 C C . LYS A 1 128 ? -14.099 -3.025 22.204 1.00 94.94 128 LYS A C 1
ATOM 1039 O O . LYS A 1 128 ? -15.057 -2.973 22.975 1.00 94.94 128 LYS A O 1
ATOM 1044 N N . LEU A 1 129 ? -13.936 -2.156 21.208 1.00 94.50 129 LEU A N 1
ATOM 1045 C CA . LEU A 1 129 ? -14.878 -1.070 20.934 1.00 94.50 129 LEU A CA 1
ATOM 1046 C C . LEU A 1 129 ? -16.256 -1.605 20.530 1.00 94.50 129 LEU A C 1
ATOM 1048 O O . LEU A 1 129 ? -17.264 -1.105 21.025 1.00 94.50 129 LEU A O 1
ATOM 1052 N N . GLY A 1 130 ? -16.314 -2.665 19.720 1.00 95.06 130 GLY A N 1
ATOM 1053 C CA . GLY A 1 130 ? -17.559 -3.340 19.352 1.00 95.06 130 GLY A CA 1
ATOM 1054 C C . GLY A 1 130 ? -18.290 -3.936 20.559 1.00 95.06 130 GLY A C 1
ATOM 1055 O O . GLY A 1 130 ? -19.500 -3.764 20.704 1.00 95.06 130 GLY A O 1
ATOM 1056 N N . MET A 1 131 ? -17.563 -4.562 21.489 1.00 96.38 131 MET A N 1
ATOM 1057 C CA . MET A 1 131 ? -18.129 -5.050 22.751 1.00 96.38 131 MET A CA 1
ATOM 1058 C C . MET A 1 131 ? -18.680 -3.901 23.608 1.00 96.38 131 MET A C 1
ATOM 1060 O O . MET A 1 131 ? -19.802 -3.989 24.112 1.00 96.38 131 MET A O 1
ATOM 1064 N N . VAL A 1 132 ? -17.936 -2.799 23.745 1.00 96.12 132 VAL A N 1
ATOM 1065 C CA . VAL A 1 132 ? -18.387 -1.621 24.506 1.00 96.12 132 VAL A CA 1
ATOM 1066 C C . VAL A 1 132 ? -19.622 -0.984 23.865 1.00 96.12 132 VAL A C 1
ATOM 1068 O O . VAL A 1 132 ? -20.580 -0.693 24.577 1.00 96.12 132 VAL A O 1
ATOM 1071 N N . SER A 1 133 ? -19.639 -0.805 22.544 1.00 95.50 133 SER A N 1
ATOM 1072 C CA . SER A 1 133 ? -20.794 -0.276 21.807 1.00 95.50 133 SER A CA 1
ATOM 1073 C C . SER A 1 133 ? -22.021 -1.179 21.980 1.00 95.50 133 SER A C 1
ATOM 1075 O O . SER A 1 133 ? -23.070 -0.702 22.407 1.00 95.50 133 SER A O 1
ATOM 1077 N N . SER A 1 134 ? -21.875 -2.499 21.806 1.00 94.81 134 SER A N 1
ATOM 1078 C CA . SER A 1 134 ? -22.999 -3.443 21.926 1.00 94.81 134 SER A CA 1
ATOM 1079 C C . SER A 1 134 ? -23.639 -3.473 23.322 1.00 94.81 134 SER A C 1
ATOM 1081 O O . SER A 1 134 ? -24.860 -3.552 23.446 1.00 94.81 134 SER A O 1
ATOM 1083 N N . THR A 1 135 ? -22.834 -3.354 24.382 1.00 96.44 135 THR A N 1
ATOM 1084 C CA . THR A 1 135 ? -23.311 -3.335 25.778 1.00 96.44 135 THR A CA 1
ATOM 1085 C C . THR A 1 135 ? -23.863 -1.974 26.213 1.00 96.44 135 THR A C 1
ATOM 1087 O O . THR A 1 135 ? -24.572 -1.881 27.217 1.00 96.44 135 THR A O 1
ATOM 1090 N N . ASN A 1 136 ? -23.570 -0.908 25.464 1.00 95.50 136 ASN A N 1
ATOM 1091 C CA . ASN A 1 136 ? -24.026 0.457 25.732 1.00 95.50 136 ASN A CA 1
ATOM 1092 C C . ASN A 1 136 ? -25.003 0.964 24.670 1.00 95.50 136 ASN A C 1
ATOM 1094 O O . ASN A 1 136 ? -25.074 2.172 24.460 1.00 95.50 136 ASN A O 1
ATOM 1098 N N . LYS A 1 137 ? -25.748 0.052 24.039 1.00 93.19 137 LYS A N 1
ATOM 1099 C CA . LYS A 1 137 ? -26.693 0.354 22.964 1.00 93.19 137 LYS A CA 1
ATOM 1100 C C . LYS A 1 137 ? -27.528 1.608 23.255 1.00 93.19 137 LYS A C 1
ATOM 1102 O O . LYS A 1 137 ? -28.090 1.736 24.344 1.00 93.19 137 LYS A O 1
ATOM 1107 N N . ASP A 1 138 ? -27.579 2.510 22.277 1.00 93.00 138 ASP A N 1
ATOM 1108 C CA . ASP A 1 138 ? -28.333 3.773 22.295 1.00 93.00 138 ASP A CA 1
ATOM 1109 C C . ASP A 1 138 ? -27.898 4.776 23.389 1.00 93.00 138 ASP A C 1
ATOM 1111 O O . ASP A 1 138 ? -28.562 5.784 23.631 1.00 93.00 138 ASP A O 1
ATOM 1115 N N . LYS A 1 139 ? -26.754 4.546 24.047 1.00 95.62 139 LYS A N 1
ATOM 1116 C CA . LYS A 1 139 ? -26.121 5.510 24.962 1.00 95.62 139 LYS A CA 1
ATOM 1117 C C . LYS A 1 139 ? -25.046 6.307 24.234 1.00 95.62 139 LYS A C 1
ATOM 1119 O O . LYS A 1 139 ? -24.514 5.872 23.217 1.00 95.62 139 LYS A O 1
ATOM 1124 N N . LEU A 1 140 ? -24.620 7.420 24.839 1.00 95.31 140 LEU A N 1
ATOM 1125 C CA . LEU A 1 140 ? -23.550 8.276 24.304 1.00 95.31 140 LEU A CA 1
ATOM 1126 C C . LEU A 1 140 ? -22.297 7.491 23.882 1.00 95.31 140 LEU A C 1
ATOM 1128 O O . LEU A 1 140 ? -21.762 7.752 22.815 1.00 95.31 140 LEU A O 1
ATOM 1132 N N . LYS A 1 141 ? -21.868 6.487 24.663 1.00 93.88 141 LYS A N 1
ATOM 1133 C CA . LYS A 1 141 ? -20.704 5.650 24.318 1.00 93.88 141 LYS A CA 1
ATOM 1134 C C . LYS A 1 141 ? -20.893 4.879 23.009 1.00 93.88 141 LYS A C 1
ATOM 1136 O O . LYS A 1 141 ? -19.977 4.847 22.197 1.00 93.88 141 LYS A O 1
ATOM 1141 N N . ASP A 1 142 ? -22.059 4.270 22.807 1.00 95.50 142 ASP A N 1
ATOM 1142 C CA . ASP A 1 142 ? -22.381 3.565 21.565 1.00 95.50 142 ASP A CA 1
ATOM 1143 C C . ASP A 1 142 ? -22.455 4.542 20.389 1.00 95.50 142 ASP A C 1
ATOM 1145 O O . ASP A 1 142 ? -21.767 4.359 19.387 1.00 95.50 142 ASP A O 1
ATOM 1149 N N . THR A 1 143 ? -23.196 5.640 20.551 1.00 94.75 143 THR A N 1
ATOM 1150 C CA . THR A 1 143 ? -23.336 6.668 19.514 1.00 94.75 143 THR A CA 1
ATOM 1151 C C . THR A 1 143 ? -21.985 7.250 19.097 1.00 94.75 143 THR A C 1
ATOM 1153 O O . THR A 1 143 ? -21.727 7.357 17.901 1.00 94.75 143 THR A O 1
ATOM 1156 N N . SER A 1 144 ? -21.093 7.568 20.041 1.00 95.56 144 SER A N 1
ATOM 1157 C CA . SER A 1 144 ? -19.748 8.077 19.741 1.00 95.56 144 SER A CA 1
ATOM 1158 C C . SER A 1 144 ? -18.882 7.048 19.013 1.00 95.56 144 SER A C 1
ATOM 1160 O O . SER A 1 144 ? -18.248 7.393 18.019 1.00 95.56 144 SER A O 1
ATOM 1162 N N . ILE A 1 145 ? -18.874 5.7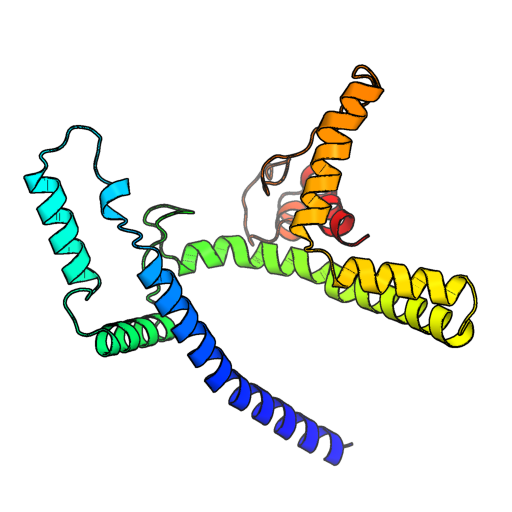86 19.459 1.00 95.12 145 ILE A N 1
ATOM 1163 C CA . ILE A 1 145 ? -18.098 4.719 18.803 1.00 95.12 145 ILE A CA 1
ATOM 1164 C C . ILE A 1 145 ? -18.607 4.492 17.378 1.00 95.12 145 ILE A C 1
ATOM 1166 O O . ILE A 1 145 ? -17.815 4.426 16.441 1.00 95.12 145 ILE A O 1
ATOM 1170 N N . ARG A 1 146 ? -19.928 4.411 17.192 1.00 93.19 146 ARG A N 1
ATOM 1171 C CA . ARG A 1 146 ? -20.539 4.236 15.870 1.00 93.19 146 ARG A CA 1
ATOM 1172 C C . ARG A 1 146 ? -20.278 5.425 14.956 1.00 93.19 146 ARG A C 1
ATOM 1174 O O . ARG A 1 146 ? -19.988 5.220 13.784 1.00 93.19 146 ARG A O 1
ATOM 1181 N N . PHE A 1 147 ? -20.358 6.645 15.482 1.00 93.88 147 PHE A N 1
ATOM 1182 C CA . PHE A 1 147 ? -20.045 7.857 14.731 1.00 93.88 147 PHE A CA 1
ATOM 1183 C C . PHE A 1 147 ? -18.597 7.843 14.232 1.00 93.88 147 PHE A C 1
ATOM 1185 O O . PHE A 1 147 ? -18.370 8.003 13.035 1.00 93.88 147 PHE A O 1
ATOM 1192 N N . LEU A 1 148 ? -17.632 7.556 15.112 1.00 91.00 148 LEU A N 1
ATOM 1193 C CA . LEU A 1 148 ? -16.221 7.437 14.737 1.00 91.00 148 LEU A CA 1
ATOM 1194 C C . LEU A 1 148 ? -15.983 6.313 13.720 1.00 91.00 148 LEU A C 1
ATOM 1196 O O . LEU A 1 148 ? -15.244 6.512 12.763 1.00 91.00 148 LEU A O 1
ATOM 1200 N N . ALA A 1 149 ? -16.642 5.162 13.876 1.00 90.06 149 ALA A N 1
ATOM 1201 C CA . ALA A 1 149 ? -16.525 4.054 12.929 1.00 90.06 149 ALA A CA 1
ATOM 1202 C C . ALA A 1 149 ? -17.045 4.423 11.529 1.00 90.06 149 ALA A C 1
ATOM 1204 O O . ALA A 1 149 ? -16.423 4.074 10.530 1.00 90.06 149 ALA A O 1
ATOM 1205 N N . VAL A 1 150 ? -18.164 5.150 11.447 1.00 90.69 150 VAL A N 1
ATOM 1206 C CA . VAL A 1 150 ? -18.721 5.623 10.170 1.00 90.69 150 VAL A CA 1
ATOM 1207 C C . VAL A 1 150 ? -17.827 6.689 9.541 1.00 90.69 150 VAL A C 1
ATOM 1209 O O . VAL A 1 150 ? -17.584 6.627 8.339 1.00 90.69 150 VAL A O 1
ATOM 1212 N N . LEU A 1 151 ? -17.304 7.631 10.333 1.00 87.94 151 LEU A N 1
ATOM 1213 C CA . LEU A 1 151 ? -16.341 8.618 9.841 1.00 87.94 151 LEU A CA 1
ATOM 1214 C C . LEU A 1 151 ? -15.083 7.939 9.288 1.00 87.94 151 LEU A C 1
ATOM 1216 O O . LEU A 1 151 ? -14.705 8.196 8.149 1.00 87.94 151 LEU A O 1
ATOM 1220 N N . GLY A 1 152 ? -14.475 7.028 10.050 1.00 83.25 152 GLY A N 1
ATOM 1221 C CA . GLY A 1 152 ? -13.272 6.312 9.621 1.00 83.25 152 GLY A CA 1
ATOM 1222 C C . GLY A 1 152 ? -13.493 5.443 8.380 1.00 83.25 152 GLY A C 1
ATOM 1223 O O . GLY A 1 152 ? -12.604 5.335 7.545 1.00 83.25 152 GLY A O 1
ATOM 1224 N N . ALA A 1 153 ? -14.68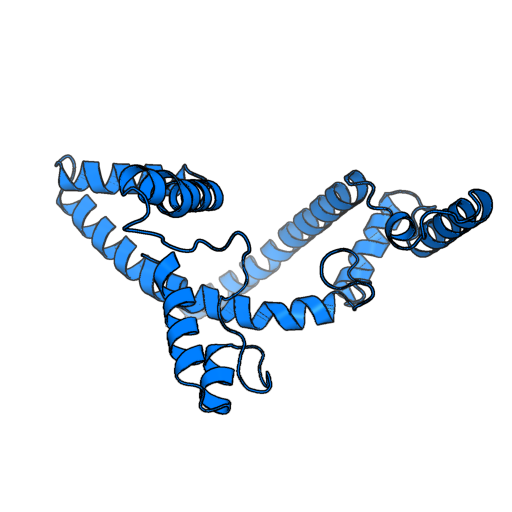4 4.858 8.221 1.00 84.50 153 ALA A N 1
ATOM 1225 C CA . ALA A 1 153 ? -15.023 4.071 7.036 1.00 84.50 153 ALA A CA 1
ATOM 1226 C C . ALA A 1 153 ? -15.369 4.931 5.805 1.00 84.50 153 ALA A C 1
ATOM 1228 O O . ALA A 1 153 ? -15.250 4.453 4.678 1.00 84.50 153 ALA A O 1
ATOM 1229 N N . GLY A 1 154 ? -15.849 6.161 6.012 1.00 84.12 154 GLY A N 1
ATOM 1230 C CA . GLY A 1 154 ? -16.348 7.030 4.946 1.00 84.12 154 GLY A CA 1
ATOM 1231 C C . GLY A 1 154 ? -15.296 7.951 4.333 1.00 84.12 154 GLY A C 1
ATOM 1232 O O . GLY A 1 154 ? -15.396 8.287 3.154 1.00 84.12 154 GLY A O 1
ATOM 1233 N N . PHE A 1 155 ? -14.293 8.367 5.106 1.00 82.62 155 PHE A N 1
ATOM 1234 C CA . PHE A 1 155 ? -13.251 9.266 4.618 1.00 82.62 155 PHE A CA 1
ATOM 1235 C C . PHE A 1 155 ? -12.077 8.486 4.009 1.00 82.62 155 PHE A C 1
ATOM 1237 O O . PHE A 1 155 ? -11.572 7.553 4.635 1.00 82.62 155 PHE A O 1
ATOM 1244 N N . PRO A 1 156 ? -11.585 8.869 2.815 1.00 82.31 156 PRO A N 1
ATOM 1245 C CA . PRO A 1 156 ? -10.376 8.272 2.266 1.00 82.31 156 PRO A CA 1
ATOM 1246 C C . PRO A 1 156 ? -9.186 8.487 3.207 1.00 82.31 156 PRO A C 1
ATOM 1248 O O . PRO A 1 156 ? -8.946 9.605 3.663 1.00 82.31 156 PRO A O 1
ATOM 1251 N N . ILE A 1 157 ? -8.406 7.437 3.473 1.00 79.88 157 ILE A N 1
ATOM 1252 C CA . ILE A 1 157 ? -7.311 7.518 4.453 1.00 79.88 157 ILE A CA 1
ATOM 1253 C C . ILE A 1 157 ? -6.238 8.534 4.047 1.00 79.88 157 ILE A C 1
ATOM 1255 O O . ILE A 1 157 ? -5.747 9.286 4.884 1.00 79.88 157 ILE A O 1
ATOM 1259 N N . PHE A 1 158 ? -5.954 8.637 2.741 1.00 81.69 158 PHE A N 1
ATOM 1260 C CA . PHE A 1 158 ? -5.042 9.647 2.209 1.00 81.69 158 PHE A CA 1
ATOM 1261 C C . PHE A 1 158 ? -5.554 11.065 2.484 1.00 81.69 158 PHE A C 1
ATOM 1263 O O . PHE A 1 158 ? -4.753 11.963 2.709 1.00 81.69 158 PHE A O 1
ATOM 1270 N N . PHE A 1 159 ? -6.873 11.280 2.485 1.00 84.25 159 PHE A N 1
ATOM 1271 C CA . PHE A 1 159 ? -7.465 12.594 2.707 1.00 84.25 159 PHE A CA 1
ATOM 1272 C C . PHE A 1 159 ? -7.299 13.027 4.164 1.00 84.25 159 PHE A C 1
ATOM 1274 O O . PHE A 1 159 ? -6.845 14.140 4.413 1.00 84.25 159 PHE A O 1
ATOM 1281 N N . ILE A 1 160 ? -7.583 12.136 5.124 1.00 82.31 160 ILE A N 1
ATOM 1282 C CA . ILE A 1 160 ? -7.320 12.415 6.545 1.00 82.31 160 ILE A CA 1
ATOM 1283 C C . ILE A 1 160 ? -5.825 12.637 6.779 1.00 82.31 160 ILE A C 1
ATOM 1285 O O . ILE A 1 160 ? -5.464 13.617 7.423 1.00 82.31 160 ILE A O 1
ATOM 1289 N N . GLY A 1 161 ? -4.965 11.787 6.208 1.00 81.75 161 GLY A N 1
ATOM 1290 C CA . GLY A 1 161 ? -3.515 11.962 6.277 1.00 81.75 161 GLY A CA 1
ATOM 1291 C C . GLY A 1 161 ? -3.084 13.349 5.797 1.00 81.75 161 GLY A C 1
ATOM 1292 O O . GLY A 1 161 ? -2.448 14.078 6.547 1.00 81.75 161 GLY A O 1
ATOM 1293 N N . ASN A 1 162 ? -3.523 13.764 4.606 1.00 84.44 162 ASN A N 1
ATOM 1294 C CA . ASN A 1 162 ? -3.215 15.088 4.056 1.00 84.44 162 ASN A CA 1
ATOM 1295 C C . ASN A 1 162 ? -3.759 16.234 4.925 1.00 84.44 162 ASN A C 1
ATOM 1297 O O . ASN A 1 162 ? -3.065 17.226 5.127 1.00 84.44 162 ASN A O 1
ATOM 1301 N N . LEU A 1 163 ? -4.974 16.120 5.473 1.00 87.44 163 LEU A N 1
ATOM 1302 C CA . LEU A 1 163 ? -5.519 17.146 6.369 1.00 87.44 163 LEU A CA 1
ATOM 1303 C C . LEU A 1 163 ? -4.700 17.285 7.653 1.00 87.44 163 LEU A C 1
ATOM 1305 O O . LEU A 1 163 ? -4.437 18.406 8.083 1.00 87.44 163 LEU A O 1
ATOM 1309 N N . LEU A 1 164 ? -4.285 16.168 8.252 1.00 85.31 164 LEU A N 1
ATOM 1310 C CA . LEU A 1 164 ? -3.423 16.181 9.433 1.00 85.31 164 LEU A CA 1
ATOM 1311 C C . LEU A 1 164 ? -2.056 16.780 9.097 1.00 85.31 164 LEU A C 1
ATOM 1313 O O . LEU A 1 164 ? -1.570 17.620 9.848 1.00 85.31 164 LEU A O 1
ATOM 1317 N N . GLN A 1 165 ? -1.475 16.423 7.951 1.00 83.56 165 GLN A N 1
ATOM 1318 C CA . GLN A 1 165 ? -0.224 17.013 7.477 1.00 83.56 165 GLN A CA 1
ATOM 1319 C C . GLN A 1 165 ? -0.351 18.533 7.273 1.00 83.56 165 GLN A C 1
ATOM 1321 O O . GLN A 1 165 ? 0.474 19.300 7.749 1.00 83.56 165 GLN A O 1
ATOM 1326 N N . ILE A 1 166 ? -1.414 19.025 6.641 1.00 86.88 166 ILE A N 1
ATOM 1327 C CA . ILE A 1 166 ? -1.606 20.476 6.483 1.00 86.88 166 ILE A CA 1
ATOM 1328 C C . ILE A 1 166 ? -1.817 21.147 7.850 1.00 86.88 166 ILE A C 1
ATOM 1330 O O . ILE A 1 166 ? -1.272 22.218 8.118 1.00 86.88 166 ILE A O 1
ATOM 1334 N N . PHE A 1 167 ? -2.585 20.520 8.740 1.00 88.19 167 PHE A N 1
ATOM 1335 C CA . PHE A 1 167 ? -2.849 21.066 10.066 1.00 88.19 167 PHE A CA 1
ATOM 1336 C C . PHE A 1 167 ? -1.575 21.196 10.906 1.00 88.19 167 PHE A C 1
ATOM 1338 O O . PHE A 1 167 ? -1.277 22.285 11.390 1.00 88.19 167 PHE A O 1
ATOM 1345 N N . PHE A 1 168 ? -0.809 20.117 11.057 1.00 85.25 168 PHE A N 1
ATOM 1346 C CA . PHE A 1 168 ? 0.394 20.117 11.886 1.00 85.25 168 PHE A CA 1
ATOM 1347 C C . PHE A 1 168 ? 1.567 20.865 11.235 1.00 85.25 168 PHE A C 1
ATOM 1349 O O . PHE A 1 168 ? 2.370 21.452 11.952 1.00 85.25 168 PHE A O 1
ATOM 1356 N N . GLY A 1 169 ? 1.659 20.870 9.902 1.00 82.44 169 GLY A N 1
ATOM 1357 C CA . GLY A 1 169 ? 2.839 21.365 9.183 1.00 82.44 169 GLY A CA 1
ATOM 1358 C C . GLY A 1 169 ? 2.730 22.818 8.755 1.00 82.44 169 GLY A C 1
ATOM 1359 O O . GLY A 1 169 ? 3.740 23.495 8.590 1.00 82.44 169 GLY A O 1
ATOM 1360 N N . PHE A 1 170 ? 1.503 23.314 8.595 1.00 85.56 170 PHE A N 1
ATOM 1361 C CA . PHE A 1 170 ? 1.247 24.697 8.215 1.00 85.56 170 PHE A CA 1
ATOM 1362 C C . PHE A 1 170 ? 0.484 25.444 9.310 1.00 85.56 170 PHE A C 1
ATOM 1364 O O . PHE A 1 170 ? 1.017 26.376 9.909 1.00 85.56 170 PHE A O 1
ATOM 1371 N N . TYR A 1 171 ? -0.738 25.014 9.637 1.00 89.31 171 TYR A N 1
ATOM 1372 C CA . TYR A 1 171 ? -1.602 25.788 10.536 1.00 89.31 171 TYR A CA 1
ATOM 1373 C C . TYR A 1 171 ? -1.083 25.868 11.975 1.00 89.31 171 TYR A C 1
ATOM 1375 O O . TYR A 1 171 ? -1.179 26.926 12.595 1.00 89.31 171 TYR A O 1
ATOM 1383 N N . LEU A 1 172 ? -0.531 24.782 12.517 1.00 88.62 172 LEU A N 1
ATOM 1384 C CA . LEU A 1 172 ? -0.009 24.764 13.883 1.00 88.62 172 LEU A CA 1
ATOM 1385 C C . LEU A 1 172 ? 1.237 25.644 14.022 1.00 88.62 172 LEU A C 1
ATOM 1387 O O . LEU A 1 172 ? 1.344 26.413 14.979 1.00 88.62 172 LEU A O 1
ATOM 1391 N N . LYS A 1 173 ? 2.134 25.581 13.037 1.00 87.94 173 LYS A N 1
ATOM 1392 C CA . LYS A 1 173 ? 3.303 26.456 12.948 1.00 87.94 173 LYS A CA 1
ATOM 1393 C C . LYS A 1 173 ? 2.891 27.921 12.900 1.00 87.94 173 LYS A C 1
ATOM 1395 O O . LYS A 1 173 ? 3.408 28.730 13.663 1.00 87.94 173 LYS A O 1
ATOM 1400 N N . GLU A 1 174 ? 1.927 28.258 12.048 1.00 89.19 174 GLU A N 1
ATOM 1401 C CA . GLU A 1 174 ? 1.465 29.637 11.896 1.00 89.19 174 GLU A CA 1
ATOM 1402 C C . GLU A 1 174 ? 0.784 30.158 13.168 1.00 89.19 174 GLU A C 1
ATOM 1404 O O . GLU A 1 174 ? 1.086 31.255 13.633 1.00 89.19 174 GLU A O 1
ATOM 1409 N N . PHE A 1 175 ? -0.073 29.346 13.791 1.00 92.31 175 PHE A N 1
ATOM 1410 C CA . PHE A 1 175 ? -0.766 29.716 15.027 1.00 92.31 175 PHE A CA 1
ATOM 1411 C C . PHE A 1 175 ? 0.184 29.899 16.219 1.00 92.31 175 PHE A C 1
ATOM 1413 O O . PHE A 1 175 ? -0.073 30.721 17.097 1.00 92.31 175 PHE A O 1
ATOM 1420 N N . THR A 1 176 ? 1.280 29.139 16.255 1.00 91.50 176 THR A N 1
ATOM 1421 C CA . THR A 1 176 ? 2.294 29.208 17.318 1.00 91.50 176 THR A CA 1
ATOM 1422 C C . THR A 1 176 ? 3.441 30.163 16.991 1.00 91.50 176 THR A C 1
ATOM 1424 O O . THR A 1 176 ? 4.428 30.195 17.718 1.00 91.50 176 THR A O 1
ATOM 1427 N N . TYR A 1 177 ? 3.340 30.934 15.900 1.00 89.31 177 TYR A N 1
ATOM 1428 C CA . TYR A 1 177 ? 4.411 31.808 15.409 1.00 89.31 177 TYR A CA 1
ATOM 1429 C C . TYR A 1 177 ? 5.762 31.087 15.245 1.00 89.31 177 TYR A C 1
ATOM 1431 O O . TYR A 1 177 ? 6.825 31.683 15.407 1.00 89.31 177 TYR A O 1
ATOM 1439 N N . GLY A 1 178 ? 5.718 29.795 14.914 1.00 85.12 178 GLY A N 1
ATOM 1440 C CA . GLY A 1 178 ? 6.890 28.951 14.717 1.00 85.12 178 GLY A CA 1
ATOM 1441 C C . GLY A 1 178 ? 7.467 28.314 15.983 1.00 85.12 178 GLY A C 1
ATOM 1442 O O . GLY A 1 178 ? 8.500 27.662 15.875 1.00 85.12 178 GLY A O 1
ATOM 1443 N N . GLU A 1 179 ? 6.842 28.450 17.160 1.00 86.00 179 GLU A N 1
ATOM 1444 C CA . GLU A 1 179 ? 7.299 27.734 18.367 1.00 86.00 179 GLU A CA 1
ATOM 1445 C C . GLU A 1 179 ? 7.144 26.214 18.237 1.00 86.00 179 GLU A C 1
ATOM 1447 O O . GLU A 1 179 ? 7.977 25.458 18.738 1.00 86.00 179 GLU A O 1
ATOM 1452 N N . ILE A 1 180 ? 6.087 25.760 17.556 1.00 83.31 180 ILE A N 1
ATOM 1453 C CA . ILE A 1 180 ? 5.872 24.349 17.241 1.00 83.31 180 ILE A CA 1
ATOM 1454 C C . ILE A 1 180 ? 6.004 24.173 15.730 1.00 83.31 180 ILE A C 1
ATOM 1456 O O . ILE A 1 180 ? 5.067 24.434 14.978 1.00 83.31 180 ILE A O 1
ATOM 1460 N N . ASP A 1 181 ? 7.178 23.716 15.299 1.00 81.44 181 ASP A N 1
ATOM 1461 C CA . ASP A 1 181 ? 7.489 23.409 13.902 1.00 81.44 181 ASP A CA 1
ATOM 1462 C C . ASP A 1 181 ? 7.694 21.900 13.754 1.00 81.44 181 ASP A C 1
ATOM 1464 O O . ASP A 1 181 ? 8.773 21.365 14.015 1.00 81.44 181 ASP A O 1
ATOM 1468 N N . ILE A 1 182 ? 6.611 21.196 13.424 1.00 76.81 182 ILE A N 1
ATOM 1469 C CA . ILE A 1 182 ? 6.664 19.762 13.149 1.00 76.81 182 ILE A CA 1
ATOM 1470 C C . ILE A 1 182 ? 6.989 19.622 11.672 1.00 76.81 182 ILE A C 1
ATOM 1472 O O . ILE A 1 182 ? 6.170 19.970 10.823 1.00 76.81 182 ILE A O 1
ATOM 1476 N N . GLU A 1 183 ? 8.177 19.113 11.365 1.00 69.38 183 GLU A N 1
ATOM 1477 C CA . GLU A 1 183 ? 8.532 18.793 9.991 1.00 69.38 183 GLU A CA 1
ATOM 1478 C C . GLU A 1 183 ? 7.643 17.656 9.496 1.00 69.38 183 GLU A C 1
ATOM 1480 O O . GLU A 1 183 ? 7.552 16.587 10.105 1.00 69.38 183 GLU A O 1
ATOM 1485 N N . ILE A 1 184 ? 6.941 17.907 8.397 1.00 67.12 184 ILE A N 1
ATOM 1486 C CA . ILE A 1 184 ? 5.999 16.949 7.837 1.00 67.12 184 ILE A CA 1
ATOM 1487 C C . ILE A 1 184 ? 6.502 16.570 6.470 1.00 67.12 184 ILE A C 1
ATOM 1489 O O . ILE A 1 184 ? 6.652 17.415 5.588 1.00 67.12 184 ILE A O 1
ATOM 1493 N N . MET A 1 185 ? 6.796 15.286 6.310 1.00 57.41 185 MET A N 1
ATOM 1494 C CA . MET A 1 185 ? 7.322 14.776 5.059 1.00 57.41 185 MET A CA 1
ATOM 1495 C C . MET A 1 185 ? 6.274 14.918 3.961 1.00 57.41 185 MET A C 1
ATOM 1497 O O . MET A 1 185 ? 5.195 14.330 4.019 1.00 57.41 185 MET A O 1
ATOM 1501 N N . PHE A 1 186 ? 6.637 15.656 2.914 1.00 52.75 186 PHE A N 1
ATOM 1502 C CA . PHE A 1 186 ? 5.877 15.731 1.666 1.00 52.75 186 PHE A CA 1
ATOM 1503 C C . PHE A 1 186 ? 6.027 14.460 0.801 1.00 52.75 186 PHE A C 1
ATOM 1505 O O . PHE A 1 186 ? 5.470 14.390 -0.291 1.00 52.75 186 PHE A O 1
ATOM 1512 N N . SER A 1 187 ? 6.762 13.441 1.266 1.00 46.75 187 SER A N 1
ATOM 1513 C CA . SER A 1 187 ? 6.987 12.183 0.547 1.00 46.75 187 SER A CA 1
ATOM 1514 C C . SER A 1 187 ? 6.904 10.975 1.485 1.00 46.75 187 SER A C 1
ATOM 1516 O O . SER A 1 187 ? 7.288 11.060 2.646 1.00 46.75 187 SER A O 1
ATOM 1518 N N . ASN A 1 188 ? 6.414 9.840 0.976 1.00 45.19 188 ASN A N 1
ATOM 1519 C CA . ASN A 1 188 ? 6.368 8.542 1.669 1.00 45.19 188 ASN A CA 1
ATOM 1520 C C . ASN A 1 188 ? 7.769 7.904 1.791 1.00 45.19 188 ASN A C 1
ATOM 1522 O O . ASN A 1 188 ? 7.955 6.731 1.467 1.00 45.19 188 ASN A O 1
ATOM 1526 N N . THR A 1 189 ? 8.766 8.676 2.203 1.00 51.06 189 THR A N 1
ATOM 1527 C CA . THR A 1 189 ? 10.150 8.227 2.370 1.00 51.06 189 THR A CA 1
ATOM 1528 C C . THR A 1 189 ? 10.455 8.282 3.856 1.00 51.06 189 THR A C 1
ATOM 1530 O O . THR A 1 189 ? 10.064 9.241 4.509 1.00 51.06 189 THR A O 1
ATOM 1533 N N . SER A 1 190 ? 11.098 7.266 4.431 1.00 52.78 190 SER A N 1
ATOM 1534 C CA . SER A 1 190 ? 11.543 7.377 5.823 1.00 52.78 190 SER A CA 1
ATOM 1535 C C . SER A 1 190 ? 12.475 8.553 6.018 1.00 52.78 190 SER A C 1
ATOM 1537 O O . SER A 1 190 ? 13.333 8.795 5.176 1.00 52.78 190 SER A O 1
ATOM 1539 N N . GLY A 1 191 ? 12.361 9.211 7.169 1.00 60.59 191 GLY A N 1
ATOM 1540 C CA . GLY A 1 191 ? 13.248 10.319 7.526 1.00 60.59 191 GLY A CA 1
ATOM 1541 C C . GLY A 1 191 ? 14.697 9.922 7.757 1.00 60.59 191 GLY A C 1
ATOM 1542 O O . GLY A 1 191 ? 15.560 10.792 7.767 1.00 60.59 191 GLY A O 1
ATOM 1543 N N . LEU A 1 192 ? 14.968 8.630 7.946 1.00 71.62 192 LEU A N 1
ATOM 1544 C CA . LEU A 1 192 ? 16.301 8.105 8.193 1.00 71.62 192 LEU A CA 1
ATOM 1545 C C . LEU A 1 192 ? 16.609 6.962 7.226 1.00 71.62 192 LEU A C 1
ATOM 1547 O O . LEU A 1 192 ? 15.774 6.084 6.991 1.00 71.62 192 LEU A O 1
ATOM 1551 N N . GLU A 1 193 ? 17.816 6.993 6.668 1.00 78.56 193 GLU A N 1
ATOM 1552 C CA . GLU A 1 193 ? 18.393 5.900 5.888 1.00 78.56 193 GLU A CA 1
ATOM 1553 C C . GLU A 1 193 ? 19.142 4.945 6.823 1.00 78.56 193 GLU A C 1
ATOM 1555 O O . GLU A 1 193 ? 19.636 5.343 7.879 1.00 78.56 193 GLU A O 1
ATOM 1560 N N . LEU A 1 194 ? 19.201 3.668 6.448 1.00 81.81 194 LEU A N 1
ATOM 1561 C CA . LEU A 1 194 ? 19.966 2.674 7.191 1.00 81.81 194 LEU A CA 1
ATOM 1562 C C . LEU A 1 194 ? 21.460 3.013 7.088 1.00 81.81 194 LEU A C 1
ATOM 1564 O O . LEU A 1 194 ? 21.972 3.199 5.987 1.00 81.81 194 LEU A O 1
ATOM 1568 N N . SER A 1 195 ? 22.185 3.018 8.208 1.00 83.00 195 SER A N 1
ATOM 1569 C CA . SER A 1 195 ? 23.627 3.328 8.221 1.00 83.00 195 SER A CA 1
ATOM 1570 C C . SER A 1 195 ? 24.520 2.237 7.589 1.00 83.00 195 SER A C 1
ATOM 1572 O O . SER A 1 195 ? 25.745 2.319 7.666 1.00 83.00 195 SER A O 1
ATOM 1574 N N . GLY A 1 196 ? 23.928 1.197 6.997 1.00 84.38 196 GLY A N 1
ATOM 1575 C CA . GLY A 1 196 ? 24.593 -0.002 6.488 1.00 84.38 196 GLY A CA 1
ATOM 1576 C C . GLY A 1 196 ? 23.859 -0.619 5.296 1.00 84.38 196 GLY A C 1
ATOM 1577 O O . GLY A 1 196 ? 23.099 0.051 4.601 1.00 84.38 196 GLY A O 1
ATOM 1578 N N . GLU A 1 197 ? 24.096 -1.904 5.038 1.00 86.62 197 GLU A N 1
ATOM 1579 C CA . GLU A 1 197 ? 23.540 -2.588 3.866 1.00 86.62 197 GLU A CA 1
ATOM 1580 C C . GLU A 1 197 ? 22.159 -3.195 4.149 1.00 86.62 197 GLU A C 1
ATOM 1582 O O . GLU A 1 197 ? 21.894 -3.729 5.231 1.00 86.62 197 GLU A O 1
ATOM 1587 N N . TYR A 1 198 ? 21.280 -3.150 3.146 1.00 86.75 198 TYR A N 1
ATOM 1588 C CA . TYR A 1 198 ? 19.998 -3.854 3.165 1.00 86.75 198 TYR A CA 1
ATOM 1589 C C . TYR A 1 198 ? 20.209 -5.321 2.774 1.00 86.75 198 TYR A C 1
ATOM 1591 O O . TYR A 1 198 ? 20.422 -5.634 1.602 1.00 86.75 198 TYR A O 1
ATOM 1599 N N . PHE A 1 199 ? 20.140 -6.230 3.748 1.00 86.50 199 PHE A N 1
ATOM 1600 C CA . PHE A 1 199 ? 20.327 -7.667 3.518 1.00 86.50 199 PHE A CA 1
ATOM 1601 C C . PHE A 1 199 ? 19.024 -8.374 3.148 1.00 86.50 199 PHE A C 1
ATOM 1603 O O . PHE A 1 199 ? 19.022 -9.314 2.353 1.00 86.50 199 PHE A O 1
ATOM 1610 N N . THR A 1 200 ? 17.916 -7.957 3.759 1.00 88.94 200 THR A N 1
ATOM 1611 C CA . THR A 1 200 ? 16.620 -8.640 3.661 1.00 88.94 200 THR A CA 1
ATOM 1612 C C . THR A 1 200 ? 15.528 -7.771 3.048 1.00 88.94 200 THR A C 1
ATOM 1614 O O . THR A 1 200 ? 14.509 -8.300 2.603 1.00 88.94 200 THR A O 1
ATOM 1617 N N . GLY A 1 201 ? 15.712 -6.447 3.041 1.00 87.06 201 GLY A N 1
ATOM 1618 C CA . GLY A 1 201 ? 14.704 -5.469 2.633 1.00 87.06 201 GLY A CA 1
ATOM 1619 C C . GLY A 1 201 ? 13.658 -5.182 3.716 1.00 87.06 201 GLY A C 1
ATOM 1620 O O . GLY A 1 201 ? 12.884 -4.234 3.575 1.00 87.06 201 GLY A O 1
ATOM 1621 N N . PHE A 1 202 ? 13.630 -5.965 4.801 1.00 90.81 202 PHE A N 1
ATOM 1622 C CA . PHE A 1 202 ? 12.837 -5.677 5.994 1.00 90.81 202 PHE A CA 1
ATOM 1623 C C . PHE A 1 202 ? 13.612 -4.705 6.871 1.00 90.81 202 PHE A C 1
ATOM 1625 O O . PHE A 1 202 ? 14.704 -5.022 7.347 1.00 90.81 202 PHE A O 1
ATOM 1632 N N . ARG A 1 203 ? 13.042 -3.533 7.134 1.00 89.94 203 ARG A N 1
ATOM 1633 C CA . ARG A 1 203 ? 13.752 -2.456 7.817 1.00 89.94 203 ARG A CA 1
ATOM 1634 C C . ARG A 1 203 ? 14.086 -2.812 9.257 1.00 89.94 203 ARG A C 1
ATOM 1636 O O . ARG A 1 203 ? 15.197 -2.531 9.682 1.00 89.94 203 ARG A O 1
ATOM 1643 N N . LEU A 1 204 ? 13.196 -3.475 9.999 1.00 90.31 204 LEU A N 1
ATOM 1644 C CA . LEU A 1 204 ? 13.477 -3.914 11.371 1.00 90.31 204 LEU A CA 1
ATOM 1645 C C . LEU A 1 204 ? 14.562 -4.985 11.409 1.00 90.31 204 LEU A C 1
ATOM 1647 O O . LEU A 1 204 ? 15.413 -4.955 12.296 1.00 90.31 204 LEU A O 1
ATOM 1651 N N . ILE A 1 205 ? 14.529 -5.939 10.475 1.00 92.31 205 ILE A N 1
ATOM 1652 C CA . ILE A 1 205 ? 15.523 -7.016 10.436 1.00 92.31 205 ILE A CA 1
ATOM 1653 C C . ILE A 1 205 ? 16.883 -6.426 10.078 1.00 92.31 205 ILE A C 1
ATOM 1655 O O . ILE A 1 205 ? 17.857 -6.674 10.785 1.00 92.31 205 ILE A O 1
ATOM 1659 N N . ASP A 1 206 ? 16.937 -5.588 9.046 1.00 91.88 206 ASP A N 1
ATOM 1660 C CA . ASP A 1 206 ? 18.173 -4.949 8.608 1.00 91.88 206 ASP A CA 1
ATOM 1661 C C . ASP A 1 206 ? 18.709 -3.971 9.670 1.00 91.88 206 ASP A C 1
ATOM 1663 O O . ASP A 1 206 ? 19.921 -3.911 9.871 1.00 91.88 206 ASP A O 1
ATOM 1667 N N . ALA A 1 207 ? 17.846 -3.296 10.441 1.00 92.00 207 ALA A N 1
ATOM 1668 C CA . ALA A 1 207 ? 18.257 -2.483 11.591 1.00 92.00 207 ALA A CA 1
ATOM 1669 C C . ALA A 1 207 ? 18.967 -3.316 12.670 1.00 92.00 207 ALA A C 1
ATOM 1671 O O . ALA A 1 207 ? 20.004 -2.916 13.198 1.00 92.00 207 ALA A O 1
ATOM 1672 N N . ILE A 1 208 ? 18.417 -4.494 12.990 1.00 93.62 208 ILE A N 1
ATOM 1673 C CA . ILE A 1 208 ? 18.999 -5.412 13.976 1.00 93.62 208 ILE A CA 1
ATOM 1674 C C . ILE A 1 208 ? 20.322 -5.982 13.457 1.00 93.62 208 ILE A C 1
ATOM 1676 O O . ILE A 1 208 ? 21.300 -6.021 14.201 1.00 93.62 208 ILE A O 1
ATOM 1680 N N . LEU A 1 209 ? 20.367 -6.407 12.190 1.00 94.44 209 LEU A N 1
ATOM 1681 C CA . LEU A 1 209 ? 21.563 -6.989 11.574 1.00 94.44 209 LEU A CA 1
ATOM 1682 C C . LEU A 1 209 ? 22.724 -5.992 11.503 1.00 94.44 209 LEU A C 1
ATOM 1684 O O . LEU A 1 209 ? 23.866 -6.374 11.745 1.00 94.44 209 LEU A O 1
ATOM 1688 N N . ASN A 1 210 ? 22.429 -4.722 11.224 1.00 93.38 210 ASN A N 1
ATOM 1689 C CA . ASN A 1 210 ? 23.425 -3.652 11.182 1.00 93.38 210 ASN A CA 1
ATOM 1690 C C . ASN A 1 210 ? 23.718 -3.037 12.563 1.00 93.38 210 ASN A C 1
ATOM 1692 O O . ASN A 1 210 ? 24.567 -2.155 12.663 1.00 93.38 210 ASN A O 1
ATOM 1696 N N . ASN A 1 211 ? 23.052 -3.502 13.630 1.00 93.50 211 ASN A N 1
ATOM 1697 C CA . ASN A 1 211 ? 23.155 -2.939 14.979 1.00 93.50 211 ASN A CA 1
ATOM 1698 C C . ASN A 1 211 ? 22.926 -1.411 14.995 1.00 93.50 211 ASN A C 1
ATOM 1700 O O . ASN A 1 211 ? 23.655 -0.671 15.658 1.00 93.50 211 ASN A O 1
ATOM 1704 N N . ASP A 1 212 ? 21.916 -0.950 14.251 1.00 92.75 212 ASP A N 1
ATOM 1705 C CA . ASP A 1 212 ? 21.529 0.458 14.139 1.00 92.75 212 ASP A CA 1
ATOM 1706 C C . ASP A 1 212 ? 20.281 0.733 15.005 1.00 92.75 212 ASP A C 1
ATOM 1708 O O . ASP A 1 212 ? 19.142 0.556 14.553 1.00 92.75 212 ASP A O 1
ATOM 1712 N N . PRO A 1 213 ? 20.456 1.139 16.280 1.00 90.75 213 PRO A N 1
ATOM 1713 C CA . PRO A 1 213 ? 19.331 1.380 17.174 1.00 90.75 213 PRO A CA 1
ATOM 1714 C C . PRO A 1 213 ? 18.507 2.600 16.749 1.00 90.75 213 PRO A C 1
ATOM 1716 O O . PRO A 1 213 ? 17.306 2.632 17.003 1.00 90.75 213 PRO A O 1
ATOM 1719 N N . VAL A 1 214 ? 19.122 3.594 16.102 1.00 88.94 214 VAL A N 1
ATOM 1720 C CA . VAL A 1 214 ? 18.434 4.820 15.681 1.00 88.94 214 VAL A CA 1
ATOM 1721 C C . VAL A 1 214 ? 17.438 4.481 14.578 1.00 88.94 214 VAL A C 1
ATOM 1723 O O . VAL A 1 214 ? 16.250 4.776 14.709 1.00 88.94 214 VAL A O 1
ATOM 1726 N N . PHE A 1 215 ? 17.895 3.764 13.550 1.00 87.94 215 PHE A N 1
ATOM 1727 C CA . PHE A 1 215 ? 17.040 3.300 12.463 1.00 87.94 215 PHE A CA 1
ATOM 1728 C C . PHE A 1 215 ? 15.987 2.282 12.935 1.00 87.94 215 PHE A C 1
ATOM 1730 O O . PHE A 1 215 ? 14.858 2.279 12.439 1.00 87.94 215 PHE A O 1
ATOM 1737 N N . PHE A 1 216 ? 16.301 1.449 13.935 1.00 90.19 216 PHE A N 1
ATOM 1738 C CA . PHE A 1 216 ? 15.334 0.527 14.540 1.00 90.19 216 PHE A CA 1
ATOM 1739 C C . PHE A 1 216 ? 14.160 1.262 15.203 1.00 90.19 216 PHE A C 1
ATOM 1741 O O . PHE A 1 216 ? 12.999 0.948 14.927 1.00 90.19 216 PHE A O 1
ATOM 1748 N N . PHE A 1 217 ? 14.441 2.248 16.063 1.00 87.81 217 PHE A N 1
ATOM 1749 C CA . PHE A 1 217 ? 13.394 3.017 16.742 1.00 87.81 217 PHE A CA 1
ATOM 1750 C C . PHE A 1 217 ? 12.593 3.882 15.769 1.00 87.81 217 PHE A C 1
ATOM 1752 O O . PHE A 1 217 ? 11.368 3.933 15.887 1.00 87.81 217 PHE A O 1
ATOM 1759 N N . ASP A 1 218 ? 13.255 4.490 14.784 1.00 85.12 218 ASP A N 1
ATOM 1760 C CA . ASP A 1 218 ? 12.590 5.189 13.682 1.00 85.12 218 ASP A CA 1
ATOM 1761 C C . ASP A 1 218 ? 11.594 4.274 12.965 1.00 85.12 218 ASP A C 1
ATOM 1763 O O . ASP A 1 218 ? 10.419 4.611 12.812 1.00 85.12 218 ASP A O 1
ATOM 1767 N N . THR A 1 219 ? 12.044 3.074 12.598 1.00 86.56 219 THR A N 1
ATOM 1768 C CA . THR A 1 219 ? 11.221 2.094 11.893 1.00 86.56 219 THR A CA 1
ATOM 1769 C C . THR A 1 219 ? 10.018 1.676 12.740 1.00 86.56 219 THR A C 1
ATOM 1771 O O . THR A 1 219 ? 8.898 1.677 12.237 1.00 86.56 219 THR A O 1
ATOM 1774 N N . ILE A 1 220 ? 10.189 1.390 14.037 1.00 86.19 220 ILE A N 1
ATOM 1775 C CA . ILE A 1 220 ? 9.057 1.070 14.928 1.00 86.19 220 ILE A CA 1
ATOM 1776 C C . ILE A 1 220 ? 8.039 2.211 14.977 1.00 86.19 220 ILE A C 1
ATOM 1778 O O . ILE A 1 220 ? 6.836 1.955 14.901 1.00 86.19 220 ILE A O 1
ATOM 1782 N N . LEU A 1 221 ? 8.494 3.459 15.102 1.00 82.50 221 LEU A N 1
ATOM 1783 C CA . LEU A 1 221 ? 7.600 4.614 15.144 1.00 82.50 221 LEU A CA 1
ATOM 1784 C C . LEU A 1 221 ? 6.806 4.743 13.841 1.00 82.50 221 LEU A C 1
ATOM 1786 O O . LEU A 1 221 ? 5.586 4.883 13.888 1.00 82.50 221 LEU A O 1
ATOM 1790 N N . HIS A 1 222 ? 7.460 4.596 12.691 1.00 79.62 222 HIS A N 1
ATOM 1791 C CA . HIS A 1 222 ? 6.803 4.654 11.383 1.00 79.62 222 HIS A CA 1
ATOM 1792 C C . HIS A 1 222 ? 5.845 3.484 11.130 1.00 79.62 222 HIS A C 1
ATOM 1794 O O . HIS A 1 222 ? 4.864 3.644 10.407 1.00 79.62 222 HIS A O 1
ATOM 1800 N N . LEU A 1 223 ? 6.084 2.324 11.744 1.00 82.94 223 LEU A N 1
ATOM 1801 C CA . LEU A 1 223 ? 5.171 1.184 11.674 1.00 82.94 223 LEU A CA 1
ATOM 1802 C C . LEU A 1 223 ? 3.970 1.344 12.610 1.00 82.94 223 LEU A C 1
ATOM 1804 O O . LEU A 1 223 ? 2.883 0.881 12.281 1.00 82.94 223 LEU A O 1
ATOM 1808 N N . PHE A 1 224 ? 4.145 1.984 13.768 1.00 79.06 224 PHE A N 1
ATOM 1809 C CA . PHE A 1 224 ? 3.132 2.027 14.823 1.00 79.06 224 PHE A CA 1
ATOM 1810 C C . PHE A 1 224 ? 2.245 3.278 14.792 1.00 79.06 224 PHE A C 1
ATOM 1812 O O . PHE A 1 224 ? 1.043 3.166 15.027 1.00 79.06 224 PHE A O 1
ATOM 1819 N N . ILE A 1 225 ? 2.803 4.455 14.485 1.00 74.06 225 ILE A N 1
ATOM 1820 C CA . ILE A 1 225 ? 2.066 5.732 14.461 1.00 74.06 225 ILE A CA 1
ATOM 1821 C C . ILE A 1 225 ? 0.837 5.683 13.536 1.00 74.06 225 ILE A C 1
ATOM 1823 O O . ILE A 1 225 ? -0.219 6.123 13.977 1.00 74.06 225 ILE A O 1
ATOM 1827 N N . PRO A 1 226 ? 0.894 5.110 12.316 1.00 70.31 226 PRO A N 1
ATOM 1828 C CA . PRO A 1 226 ? -0.269 5.077 11.422 1.00 70.31 226 PRO A CA 1
ATOM 1829 C C . PRO A 1 226 ? -1.430 4.184 11.894 1.00 70.31 226 PRO A C 1
ATOM 1831 O O . PRO A 1 226 ? -2.477 4.155 11.251 1.00 70.31 226 PRO A O 1
ATOM 1834 N N . ILE A 1 227 ? -1.234 3.389 12.952 1.00 72.31 227 ILE A N 1
ATOM 1835 C CA . ILE A 1 227 ? -2.200 2.386 13.431 1.00 72.31 227 ILE A CA 1
ATOM 1836 C C . ILE A 1 227 ? -3.157 2.964 14.474 1.00 72.31 227 ILE A C 1
ATOM 1838 O O . ILE A 1 227 ? -4.266 2.446 14.632 1.00 72.31 227 ILE A O 1
ATOM 1842 N N . ILE A 1 228 ? -2.710 3.980 15.212 1.00 61.44 228 ILE A N 1
ATOM 1843 C CA . ILE A 1 228 ? -3.460 4.635 16.293 1.00 61.44 228 ILE A CA 1
ATOM 1844 C C . ILE A 1 228 ? -4.257 5.804 15.724 1.00 61.44 228 ILE A C 1
ATOM 1846 O O . ILE A 1 228 ? -5.444 5.913 16.109 1.00 61.44 228 ILE A O 1
#

Secondary structure (DSSP, 8-state):
-HHHHHHHHHHHHHHHHHHHHHHHHHHHHHHHHHHHTT--GGGGTS-TT--HHHHHHHHHHHHHHTTTTS-HHHHHHHHHHHHHTT---B-SSSSTTSBHHHHHHHHHHHHHHHHHHHHHHHHHHHHHHHHHHHHTTTSHHHHHHHHHHHHHHHS-HHHHHHHHHHIIIIIHHHHTTTSS-----SSSS-SS--SS--SSS-HHHHHHHTT-HHHHHHHHHHHHGGG-

Foldseek 3Di:
DVVVVVVVVVVVVVVVVVVVVVVLVVLVVVLVVVVVVPDQLLVVVDDPPDDPVVSVVVSVVVCVVQVVVDDPVVSSVVSVVCVVVLVNFADRPPDHRHGVSVVCQLCVLVVVLLVPVLVPPVVVVVVVLVVQLVVQDPHPSVVVSVVVVCVVVPDDLVVVVVVVLCCQQPVVCVVVVNPRHDDRDPDPDQPDDAPDDDPRSNQCVSCVVSVPVPSNVSSVCVSPVSND

pLDDT: mean 83.61, std 11.86, range [45.19, 96.44]